Protein AF-A0AAT9HG87-F1 (afdb_monomer_lite)

Structure (mmCIF, N/CA/C/O backbone):
data_AF-A0AAT9HG87-F1
#
_entry.id   AF-A0AAT9HG87-F1
#
loop_
_atom_site.group_PDB
_atom_site.id
_atom_site.type_symbol
_atom_site.label_atom_id
_atom_site.label_alt_id
_atom_site.label_comp_id
_atom_site.label_asym_id
_atom_site.label_entity_id
_atom_site.label_seq_id
_atom_site.pdbx_PDB_ins_code
_atom_site.Cartn_x
_atom_site.Cartn_y
_atom_site.Cartn_z
_atom_site.occupancy
_atom_site.B_iso_or_equiv
_atom_site.auth_seq_id
_atom_site.auth_comp_id
_atom_site.auth_asym_id
_atom_site.auth_atom_id
_atom_site.pdbx_PDB_model_num
ATOM 1 N N . MET A 1 1 ? 9.389 8.508 -11.674 1.00 29.69 1 MET A N 1
ATOM 2 C CA . MET A 1 1 ? 9.339 8.548 -10.197 1.00 29.69 1 MET A CA 1
ATOM 3 C C . MET A 1 1 ? 10.461 7.680 -9.654 1.00 29.69 1 MET A C 1
ATOM 5 O O . MET A 1 1 ? 10.283 6.497 -9.416 1.00 29.69 1 MET A O 1
ATOM 9 N N . GLY A 1 2 ? 11.647 8.266 -9.562 1.00 32.47 2 GLY A N 1
ATOM 10 C CA . GLY A 1 2 ? 12.817 7.686 -8.917 1.00 32.47 2 GLY A CA 1
ATOM 11 C C . GLY A 1 2 ? 13.412 8.802 -8.081 1.00 32.47 2 GLY A C 1
ATOM 12 O O . GLY A 1 2 ? 14.345 9.464 -8.509 1.00 32.47 2 GLY A O 1
ATOM 13 N N . ALA A 1 3 ? 12.763 9.111 -6.963 1.00 29.03 3 ALA A N 1
ATOM 14 C CA . ALA A 1 3 ? 13.261 10.090 -6.016 1.00 29.03 3 ALA A CA 1
ATOM 15 C C . ALA A 1 3 ? 13.804 9.321 -4.809 1.00 29.03 3 ALA A C 1
ATOM 17 O O . ALA A 1 3 ? 13.040 8.822 -3.992 1.00 29.03 3 ALA A O 1
ATOM 18 N N . GLY A 1 4 ? 15.131 9.205 -4.748 1.00 29.55 4 GLY A N 1
ATOM 19 C CA . GLY A 1 4 ? 15.855 9.171 -3.480 1.00 29.55 4 GLY A CA 1
ATOM 20 C C . GLY A 1 4 ? 15.840 7.877 -2.666 1.00 29.55 4 GLY A C 1
ATOM 21 O O . GLY A 1 4 ? 15.603 7.936 -1.469 1.00 29.55 4 GLY A O 1
ATOM 22 N N . TYR A 1 5 ? 16.215 6.742 -3.255 1.00 34.88 5 TYR A N 1
ATOM 23 C CA . TYR A 1 5 ? 17.053 5.782 -2.520 1.00 34.88 5 TYR A CA 1
ATOM 24 C C . TYR A 1 5 ? 18.468 5.910 -3.079 1.00 34.88 5 TYR A C 1
ATOM 26 O O . TYR A 1 5 ? 18.923 5.097 -3.878 1.00 34.88 5 TYR A O 1
ATOM 34 N N . ALA A 1 6 ? 19.105 7.037 -2.753 1.00 32.38 6 ALA A N 1
ATOM 35 C CA . ALA A 1 6 ? 20.500 7.264 -3.083 1.00 32.38 6 ALA A CA 1
ATOM 36 C C . ALA A 1 6 ? 21.352 6.199 -2.387 1.00 32.38 6 ALA A C 1
ATOM 38 O O . ALA A 1 6 ? 21.144 5.877 -1.216 1.00 32.38 6 ALA A O 1
ATOM 39 N N . ALA A 1 7 ? 22.271 5.651 -3.171 1.00 34.62 7 ALA A N 1
ATOM 40 C CA . ALA A 1 7 ? 23.290 4.709 -2.776 1.00 34.62 7 ALA A CA 1
ATOM 41 C C . ALA A 1 7 ? 24.115 5.265 -1.610 1.00 34.62 7 ALA A C 1
ATOM 43 O O . ALA A 1 7 ? 24.860 6.223 -1.785 1.00 34.62 7 ALA A O 1
ATOM 44 N N . ASP A 1 8 ? 23.981 4.647 -0.440 1.00 33.50 8 ASP A N 1
ATOM 45 C CA . ASP A 1 8 ? 24.973 4.745 0.627 1.00 33.50 8 ASP A CA 1
ATOM 46 C C . ASP A 1 8 ? 24.899 3.481 1.498 1.00 33.50 8 ASP A C 1
ATOM 48 O O . ASP A 1 8 ? 24.282 3.436 2.562 1.00 33.50 8 ASP A O 1
ATOM 52 N N . GLN A 1 9 ? 25.457 2.387 0.980 1.00 34.34 9 GLN A N 1
ATOM 53 C CA . GLN A 1 9 ? 25.799 1.206 1.778 1.00 34.34 9 GLN A CA 1
ATOM 54 C C . GLN A 1 9 ? 27.219 0.732 1.410 1.00 34.34 9 GLN A C 1
ATOM 56 O O . GLN A 1 9 ? 27.382 -0.377 0.901 1.00 34.34 9 GLN A O 1
ATOM 61 N N . PRO A 1 10 ? 28.279 1.532 1.639 1.00 33.12 10 PRO A N 1
ATOM 62 C CA . PRO A 1 10 ? 29.580 0.939 1.891 1.00 33.12 10 PRO A CA 1
ATOM 63 C C . PRO A 1 10 ? 29.521 0.273 3.273 1.00 33.12 10 PRO A C 1
ATOM 65 O O . PRO A 1 10 ? 28.969 0.834 4.220 1.00 33.12 10 PRO A O 1
ATOM 68 N N . GLY A 1 11 ? 30.043 -0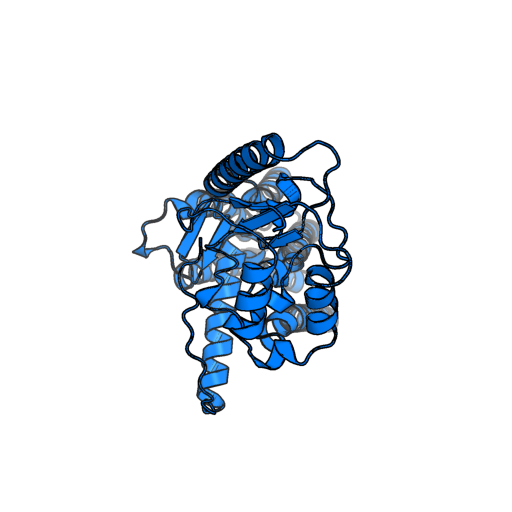.949 3.373 1.00 36.94 11 GLY A N 1
ATOM 69 C CA . GLY A 1 11 ? 30.001 -1.768 4.580 1.00 36.94 11 GLY A CA 1
ATOM 70 C C . GLY A 1 11 ? 30.446 -1.013 5.832 1.00 36.94 11 GLY A C 1
ATOM 71 O O . GLY A 1 11 ? 31.632 -0.825 6.075 1.00 36.94 11 GLY A O 1
ATOM 72 N N . PHE A 1 12 ? 29.479 -0.630 6.660 1.00 34.84 12 PHE A N 1
ATOM 73 C CA . PHE A 1 12 ? 29.712 -0.204 8.027 1.00 34.84 12 PHE A CA 1
ATOM 74 C C . PHE A 1 12 ? 29.023 -1.207 8.932 1.00 34.84 12 PHE A C 1
ATOM 76 O O . PHE A 1 12 ? 27.800 -1.343 8.920 1.00 34.84 12 PHE A O 1
ATOM 83 N N . ALA A 1 13 ? 29.819 -1.900 9.744 1.00 39.44 13 ALA A N 1
ATOM 84 C CA . ALA A 1 13 ? 29.323 -2.548 10.942 1.00 39.44 13 ALA A CA 1
ATOM 85 C C . ALA A 1 13 ? 28.690 -1.460 11.824 1.00 39.44 13 ALA A C 1
ATOM 87 O O . ALA A 1 13 ? 29.362 -0.774 12.595 1.00 39.44 13 ALA A O 1
ATOM 88 N N . VAL A 1 14 ? 27.388 -1.241 11.650 1.00 43.69 14 VAL A N 1
ATOM 89 C CA . VAL A 1 14 ? 26.608 -0.365 12.513 1.00 43.69 14 VAL A CA 1
ATOM 90 C C . VAL A 1 14 ? 26.663 -0.995 13.907 1.00 43.69 14 VAL A C 1
ATOM 92 O O . VAL A 1 14 ? 26.315 -2.170 14.043 1.00 43.69 14 VAL A O 1
ATOM 95 N N . PRO A 1 15 ? 27.086 -0.265 14.957 1.00 45.25 15 PRO A N 1
ATOM 96 C CA . PRO A 1 15 ? 27.050 -0.787 16.317 1.00 45.25 15 PRO A CA 1
ATOM 97 C C . PRO A 1 15 ? 25.654 -1.347 16.597 1.00 45.25 15 PRO A C 1
ATOM 99 O O . PRO A 1 15 ? 24.668 -0.654 16.334 1.00 45.25 15 PRO A O 1
ATOM 102 N N . ALA A 1 16 ? 25.546 -2.572 17.117 1.00 60.69 16 ALA A N 1
ATOM 103 C CA . ALA A 1 16 ? 24.270 -3.295 17.214 1.00 60.69 16 ALA A CA 1
ATOM 104 C C . ALA A 1 16 ? 23.133 -2.462 17.857 1.00 60.69 16 ALA A C 1
ATOM 106 O O . ALA A 1 16 ? 21.981 -2.523 17.430 1.00 60.69 16 ALA A O 1
ATOM 107 N N . GLY A 1 17 ? 23.459 -1.591 18.823 1.00 60.50 17 GLY A N 1
ATOM 108 C CA . GLY A 1 17 ? 22.500 -0.683 19.470 1.00 60.50 17 GLY A CA 1
ATOM 109 C C . GLY A 1 17 ? 22.058 0.545 18.649 1.00 60.50 17 GLY A C 1
ATOM 110 O O . GLY A 1 17 ? 21.044 1.168 18.975 1.00 60.50 17 GLY A O 1
ATOM 111 N N . ARG A 1 18 ? 22.791 0.935 17.599 1.00 62.84 18 ARG A N 1
ATOM 112 C CA . ARG A 1 18 ? 22.363 1.954 16.621 1.00 62.84 18 ARG A CA 1
ATOM 113 C C . ARG A 1 18 ? 21.454 1.315 15.562 1.00 62.84 18 ARG A C 1
ATOM 115 O O . ARG A 1 18 ? 20.416 1.894 15.260 1.00 62.84 18 ARG A O 1
ATOM 122 N N . ALA A 1 19 ? 21.761 0.087 15.138 1.00 78.62 19 ALA A N 1
ATOM 123 C CA . ALA A 1 19 ? 20.927 -0.686 14.216 1.00 78.62 19 ALA A CA 1
ATOM 124 C C . ALA A 1 19 ? 19.540 -1.004 14.808 1.00 78.62 19 ALA A C 1
ATOM 126 O O . ALA A 1 19 ? 18.523 -0.778 14.159 1.00 78.62 19 ALA A O 1
ATOM 127 N N . ALA A 1 20 ? 19.468 -1.440 16.073 1.00 84.38 20 ALA A N 1
ATOM 128 C CA . ALA A 1 20 ? 18.190 -1.764 16.716 1.00 84.38 20 ALA A CA 1
ATOM 129 C C . ALA A 1 20 ? 17.252 -0.549 16.846 1.00 84.38 20 ALA A C 1
ATOM 131 O O . ALA A 1 20 ? 16.061 -0.643 16.552 1.00 84.38 20 ALA A O 1
ATOM 132 N N . ARG A 1 21 ? 17.784 0.614 17.252 1.00 87.75 21 ARG A N 1
ATOM 133 C CA . ARG A 1 21 ? 16.994 1.855 17.355 1.00 87.75 21 ARG A CA 1
ATOM 134 C C . ARG A 1 21 ? 16.474 2.315 15.999 1.00 87.75 21 ARG A C 1
ATOM 136 O O . ARG A 1 21 ? 15.329 2.747 15.909 1.00 87.75 21 ARG A O 1
ATOM 143 N N . GLU A 1 22 ? 17.292 2.193 14.961 1.00 89.31 22 GLU A N 1
ATOM 144 C CA . GLU A 1 22 ? 16.885 2.520 13.600 1.00 89.31 22 GLU A CA 1
ATOM 145 C C . GLU A 1 22 ? 15.782 1.584 13.091 1.00 89.31 22 GLU A C 1
ATOM 147 O O . GLU A 1 22 ? 14.785 2.059 12.555 1.00 89.31 22 GLU A O 1
ATOM 152 N N . ILE A 1 23 ? 15.902 0.274 13.331 1.00 89.19 23 ILE A N 1
ATOM 153 C CA . ILE A 1 23 ? 14.868 -0.712 12.982 1.00 89.19 23 ILE A CA 1
ATOM 154 C C . ILE A 1 23 ? 13.541 -0.380 13.670 1.00 89.19 23 ILE A C 1
ATOM 156 O O . ILE A 1 23 ? 12.490 -0.403 13.026 1.00 89.19 23 ILE A O 1
ATOM 160 N N . VAL A 1 24 ? 13.573 -0.047 14.965 1.00 90.50 24 VAL A N 1
ATOM 161 C CA . VAL A 1 24 ? 12.369 0.332 15.719 1.00 90.50 24 VAL A CA 1
ATOM 162 C C . VAL A 1 24 ? 11.761 1.619 15.164 1.00 90.50 24 VAL A C 1
ATOM 164 O O . VAL A 1 24 ? 10.557 1.651 14.918 1.00 90.50 24 VAL A O 1
ATOM 167 N N . ALA A 1 25 ? 12.572 2.652 14.918 1.00 91.88 25 ALA A N 1
ATOM 168 C CA . ALA A 1 25 ? 12.098 3.921 14.367 1.00 91.88 25 ALA A CA 1
ATOM 169 C C . ALA A 1 25 ? 11.458 3.734 12.981 1.00 91.88 25 ALA A C 1
ATOM 171 O O . ALA A 1 25 ? 10.314 4.135 12.779 1.00 91.88 25 ALA A O 1
ATOM 172 N N . ARG A 1 26 ? 12.136 3.027 12.066 1.00 91.75 26 ARG A N 1
ATOM 173 C CA . ARG A 1 26 ? 11.610 2.715 10.727 1.00 91.75 26 ARG A CA 1
ATOM 174 C C . ARG A 1 26 ? 10.329 1.889 10.786 1.00 91.75 26 ARG A C 1
ATOM 176 O O . ARG A 1 26 ? 9.401 2.142 10.027 1.00 91.75 26 ARG A O 1
ATOM 183 N N . SER A 1 27 ? 10.246 0.933 11.710 1.00 92.38 27 SER A N 1
ATOM 184 C CA . SER A 1 27 ? 9.037 0.123 11.898 1.00 92.38 27 SER A CA 1
ATOM 185 C C . SER A 1 27 ? 7.874 0.942 12.457 1.00 92.38 27 SER A C 1
ATOM 187 O O . SER A 1 27 ? 6.734 0.736 12.045 1.00 92.38 27 SER A O 1
ATOM 189 N N . ALA A 1 28 ? 8.146 1.891 13.355 1.00 94.06 28 ALA A N 1
ATOM 190 C CA . ALA A 1 28 ? 7.136 2.803 13.879 1.00 94.06 28 ALA A CA 1
ATOM 191 C C . ALA A 1 28 ? 6.628 3.775 12.804 1.00 94.06 28 ALA A C 1
ATOM 193 O O . ALA A 1 28 ? 5.421 3.999 12.716 1.00 94.06 28 ALA A O 1
ATOM 194 N N . ASP A 1 29 ? 7.519 4.313 11.969 1.00 94.88 29 ASP A N 1
ATOM 195 C CA . ASP A 1 29 ? 7.150 5.154 10.827 1.00 94.88 29 ASP A CA 1
ATOM 196 C C . ASP A 1 29 ? 6.329 4.367 9.802 1.00 94.88 29 ASP A C 1
ATOM 198 O O . ASP A 1 29 ? 5.246 4.794 9.410 1.00 94.88 29 ASP A O 1
ATOM 202 N N . PHE A 1 30 ? 6.779 3.162 9.454 1.00 93.94 30 PHE A N 1
ATOM 203 C CA . PHE A 1 30 ? 6.054 2.265 8.562 1.00 93.94 30 PHE A CA 1
ATOM 204 C C . PHE A 1 30 ? 4.644 1.959 9.063 1.00 93.94 30 PHE A C 1
ATOM 206 O O . PHE A 1 30 ? 3.685 2.052 8.300 1.00 93.94 30 PHE A O 1
ATOM 213 N N . LEU A 1 31 ? 4.497 1.592 10.339 1.00 94.38 31 LEU A N 1
ATOM 214 C CA . LEU A 1 31 ? 3.186 1.317 10.920 1.00 94.38 31 LEU A CA 1
ATOM 215 C C . LEU A 1 31 ? 2.298 2.560 10.941 1.00 94.38 31 LEU A C 1
ATOM 217 O O . LEU A 1 31 ? 1.106 2.434 10.671 1.00 94.38 31 LEU A O 1
ATOM 221 N N . ALA A 1 32 ? 2.856 3.740 11.220 1.00 95.94 32 ALA A N 1
ATOM 222 C CA . ALA A 1 32 ? 2.116 4.995 11.147 1.00 95.94 32 ALA A CA 1
ATOM 223 C C . ALA A 1 32 ? 1.621 5.266 9.719 1.00 95.94 32 ALA A C 1
ATOM 225 O O . ALA A 1 32 ? 0.442 5.556 9.528 1.00 95.94 32 ALA A O 1
ATOM 226 N N . ASP A 1 33 ? 2.475 5.085 8.711 1.00 95.62 33 ASP A N 1
ATOM 227 C CA . ASP A 1 33 ? 2.088 5.228 7.307 1.00 95.62 33 ASP A CA 1
ATOM 228 C C . ASP A 1 33 ? 0.971 4.247 6.940 1.00 95.62 33 ASP A C 1
ATOM 230 O O . ASP A 1 33 ? -0.040 4.631 6.354 1.00 95.62 33 ASP A O 1
ATOM 234 N N . ARG A 1 34 ? 1.102 2.971 7.327 1.00 94.62 34 ARG A N 1
ATOM 235 C CA . ARG A 1 34 ? 0.049 1.967 7.100 1.00 94.62 34 ARG A CA 1
ATOM 236 C C . ARG A 1 34 ? -1.245 2.316 7.831 1.00 94.62 34 ARG A C 1
ATOM 238 O O . ARG A 1 34 ? -2.318 2.096 7.279 1.00 94.62 34 ARG A O 1
ATOM 245 N N . ALA A 1 35 ? -1.157 2.882 9.028 1.00 95.69 35 ALA A N 1
ATOM 246 C CA . ALA A 1 35 ? -2.307 3.298 9.815 1.00 95.69 35 ALA A CA 1
ATOM 247 C C . ALA A 1 35 ? -3.038 4.512 9.223 1.00 95.69 35 ALA A C 1
ATOM 249 O O . ALA A 1 35 ? -4.240 4.635 9.421 1.00 95.69 35 ALA A O 1
ATOM 250 N N . VAL A 1 36 ? -2.369 5.381 8.463 1.00 95.25 36 VAL A N 1
ATOM 251 C CA . VAL A 1 36 ? -3.063 6.428 7.695 1.00 95.25 36 VAL A CA 1
ATOM 252 C C . VAL A 1 36 ? -3.766 5.833 6.474 1.00 95.25 36 VAL A C 1
ATOM 254 O O . VAL A 1 36 ? -4.930 6.148 6.238 1.00 95.25 36 VAL A O 1
ATOM 257 N N . LEU A 1 37 ? -3.095 4.938 5.736 1.00 94.19 37 LEU A N 1
ATOM 258 C CA . LEU A 1 37 ? -3.692 4.243 4.583 1.00 94.19 37 LEU A CA 1
ATOM 259 C C . LEU A 1 37 ? -4.887 3.365 4.986 1.00 94.19 37 LEU A C 1
ATOM 261 O O . LEU A 1 37 ? -5.832 3.190 4.219 1.00 94.19 37 LEU A O 1
ATOM 265 N N . SER A 1 38 ? -4.846 2.805 6.195 1.00 95.69 38 SER A N 1
ATOM 266 C CA . SER A 1 38 ? -5.916 1.997 6.761 1.00 95.69 38 SER A CA 1
ATOM 267 C C . SER A 1 38 ? -6.103 2.303 8.255 1.00 95.69 38 SER A C 1
ATOM 269 O O . SER A 1 38 ? -5.492 1.646 9.107 1.00 95.69 38 SER A O 1
ATOM 271 N N . PRO A 1 39 ? -6.970 3.272 8.614 1.00 96.88 39 PRO A N 1
ATOM 272 C CA . PRO A 1 39 ? -7.159 3.724 10.000 1.00 96.88 39 PRO A CA 1
ATOM 273 C C . PRO A 1 39 ? -7.679 2.648 10.949 1.00 96.88 39 PRO A C 1
ATOM 275 O O . PRO A 1 39 ? -7.564 2.788 12.167 1.00 96.88 39 PRO A O 1
ATOM 278 N N . VAL A 1 40 ? -8.185 1.533 10.421 1.00 96.69 40 VAL A N 1
ATOM 279 C CA . VAL A 1 40 ? -8.558 0.377 11.236 1.00 96.69 40 VAL A CA 1
ATOM 280 C C . VAL A 1 40 ? -7.357 -0.241 11.970 1.00 96.69 40 VAL A C 1
ATOM 282 O O . VAL A 1 40 ? -7.509 -0.751 13.079 1.00 96.69 40 VAL A O 1
ATOM 285 N N . LEU A 1 41 ? -6.145 -0.123 11.410 1.00 95.69 41 LEU A N 1
ATOM 286 C CA . LEU A 1 41 ? -4.903 -0.499 12.091 1.00 95.69 41 LEU A CA 1
ATOM 287 C C . LEU A 1 41 ? -4.632 0.385 13.307 1.00 95.69 41 LEU A C 1
ATOM 289 O O . LEU A 1 41 ? -4.177 -0.105 14.338 1.00 95.69 41 LEU A O 1
ATOM 293 N N . LEU A 1 42 ? -4.933 1.681 13.201 1.00 96.69 42 LEU A N 1
ATOM 294 C CA . LEU A 1 42 ? -4.667 2.648 14.263 1.00 96.69 42 LEU A CA 1
ATOM 295 C C . LEU A 1 42 ? -5.508 2.376 15.513 1.00 96.69 42 LEU A C 1
ATOM 297 O O . LEU A 1 42 ? -5.046 2.559 16.637 1.00 96.69 42 LEU A O 1
ATOM 301 N N . VAL A 1 43 ? -6.744 1.914 15.311 1.00 97.75 43 VAL A N 1
ATOM 302 C CA . VAL A 1 43 ? -7.690 1.589 16.388 1.00 97.75 43 VAL A CA 1
ATOM 303 C C . VAL A 1 43 ? -7.561 0.148 16.892 1.00 97.75 43 VAL A C 1
ATOM 305 O O . VAL A 1 43 ? -8.252 -0.227 17.841 1.00 97.75 43 VAL A O 1
ATOM 308 N N . LEU A 1 44 ? -6.672 -0.666 16.312 1.00 96.69 44 LEU A N 1
ATOM 309 C CA . LEU A 1 44 ? -6.486 -2.067 16.701 1.00 96.69 44 LEU A CA 1
ATOM 310 C C . LEU A 1 44 ? -6.172 -2.246 18.201 1.00 96.69 44 LEU A C 1
ATOM 312 O O . LEU A 1 44 ? -6.835 -3.073 18.833 1.00 96.69 44 LEU A O 1
ATOM 316 N N . PRO A 1 45 ? -5.250 -1.480 18.826 1.00 96.81 45 PRO A N 1
ATOM 317 C CA . PRO A 1 45 ? -4.987 -1.620 20.261 1.00 96.81 45 PRO A CA 1
ATOM 318 C C . PRO A 1 45 ? -6.231 -1.350 21.119 1.00 96.81 45 PRO A C 1
ATOM 320 O O . PRO A 1 45 ? -6.471 -2.033 22.114 1.00 96.81 45 PRO A O 1
ATOM 323 N N . ALA A 1 46 ? -7.055 -0.385 20.703 1.00 98.12 46 ALA A N 1
ATOM 324 C CA . ALA A 1 46 ? -8.299 -0.029 21.373 1.00 98.12 46 ALA A CA 1
ATOM 325 C C . ALA A 1 46 ? -9.360 -1.139 21.232 1.00 98.12 46 ALA A C 1
ATOM 327 O O . ALA A 1 46 ? -10.003 -1.511 22.213 1.00 98.12 46 ALA A O 1
ATOM 328 N N . ALA A 1 47 ? -9.496 -1.734 20.042 1.00 97.81 47 ALA A N 1
ATOM 329 C CA . ALA A 1 47 ? -10.380 -2.878 19.810 1.00 97.81 47 ALA A CA 1
ATOM 330 C C . ALA A 1 47 ? -9.969 -4.113 20.636 1.00 97.81 47 ALA A C 1
ATOM 332 O O . ALA A 1 47 ? -10.814 -4.748 21.272 1.00 97.81 47 ALA A O 1
ATOM 333 N N . LEU A 1 48 ? -8.667 -4.420 20.688 1.00 97.31 48 LEU A N 1
ATOM 334 C CA . LEU A 1 48 ? -8.125 -5.502 21.515 1.00 97.31 48 LEU A CA 1
ATOM 335 C C . LEU A 1 48 ? -8.413 -5.276 23.002 1.00 97.31 48 LEU A C 1
ATOM 337 O O . LEU A 1 48 ? -8.850 -6.201 23.685 1.00 97.31 48 LEU A O 1
ATOM 341 N N . LEU A 1 49 ? -8.238 -4.048 23.500 1.00 97.25 49 LEU A N 1
ATOM 342 C CA . LEU A 1 49 ? -8.579 -3.696 24.879 1.00 97.25 49 LEU A CA 1
ATOM 343 C C . LEU A 1 49 ? -10.048 -4.017 25.198 1.00 97.25 49 LEU A C 1
ATOM 345 O O . LEU A 1 49 ? -10.324 -4.643 26.223 1.00 97.25 49 LEU A O 1
ATOM 349 N N . LEU A 1 50 ? -10.986 -3.636 24.324 1.00 96.88 50 LEU A N 1
ATOM 350 C CA . LEU A 1 50 ? -12.408 -3.929 24.527 1.00 96.88 50 LEU A CA 1
ATOM 351 C C . LEU A 1 50 ? -12.703 -5.433 24.503 1.00 96.88 50 LEU A C 1
ATOM 353 O O . LEU A 1 50 ? -13.476 -5.916 25.334 1.00 96.88 50 LEU A O 1
ATOM 357 N N . LEU A 1 51 ? -12.068 -6.191 23.601 1.00 96.12 51 LEU A N 1
ATOM 358 C CA . LEU A 1 51 ? -12.201 -7.651 23.558 1.00 96.12 51 LEU A CA 1
ATOM 359 C C . LEU A 1 51 ? -11.729 -8.310 24.848 1.00 96.12 51 LEU A C 1
ATOM 361 O O . LEU A 1 51 ? -12.420 -9.184 25.376 1.00 96.12 51 LEU A O 1
ATOM 365 N N . LEU A 1 52 ? -10.578 -7.876 25.365 1.00 96.00 52 LEU A N 1
ATOM 366 C CA . LEU A 1 52 ? -10.014 -8.367 26.620 1.00 96.00 52 LEU A CA 1
ATOM 367 C C . LEU A 1 52 ? -10.886 -7.977 27.821 1.00 96.00 52 LEU A C 1
ATOM 369 O O . LEU A 1 52 ? -11.062 -8.788 28.732 1.00 96.00 52 LEU A O 1
ATOM 373 N N . ALA A 1 53 ? -11.482 -6.781 27.804 1.00 94.94 53 ALA A N 1
ATOM 374 C CA . ALA A 1 53 ? -12.419 -6.317 28.828 1.00 94.94 53 ALA A CA 1
ATOM 375 C C . ALA A 1 53 ? -13.749 -7.096 28.835 1.00 94.94 53 ALA A C 1
ATOM 377 O O . ALA A 1 53 ? -14.436 -7.121 29.854 1.00 94.94 53 ALA A O 1
ATOM 378 N N . CYS A 1 54 ? -14.101 -7.755 27.726 1.00 94.62 54 CYS A N 1
ATOM 379 C CA . CYS A 1 54 ? -15.259 -8.649 27.632 1.00 94.62 54 CYS A CA 1
ATOM 380 C C . CYS A 1 54 ? -14.962 -10.096 28.067 1.00 94.62 54 CYS A C 1
ATOM 382 O O . CYS A 1 54 ? -15.864 -10.934 28.015 1.00 94.62 54 CYS A O 1
ATOM 384 N N . GLN A 1 55 ? -13.720 -10.422 28.444 1.00 93.75 55 GLN A N 1
ATOM 385 C CA . GLN A 1 55 ? -13.365 -11.744 28.966 1.00 93.75 55 GLN A CA 1
ATOM 386 C C . GLN A 1 55 ? -13.467 -11.749 30.490 1.00 93.75 55 GLN A C 1
ATOM 388 O O . GLN A 1 55 ? -12.739 -11.014 31.157 1.00 93.75 55 GLN A O 1
ATOM 393 N N . GLU A 1 56 ? -14.324 -12.604 31.042 1.00 88.62 56 GLU A N 1
ATOM 394 C CA . GLU A 1 56 ? -14.449 -12.799 32.495 1.00 88.62 56 GLU A CA 1
ATOM 395 C C . GLU A 1 56 ? -13.297 -13.649 33.048 1.00 88.62 56 GLU A C 1
ATOM 397 O O . GLU A 1 56 ? -12.706 -13.316 34.073 1.00 88.62 56 GLU A O 1
ATOM 402 N N . ASP A 1 57 ? -12.911 -14.701 32.320 1.00 94.44 57 ASP A N 1
ATOM 403 C CA . ASP A 1 57 ? -11.820 -15.596 32.703 1.00 94.44 57 ASP A CA 1
ATOM 404 C C . ASP A 1 57 ? -10.439 -14.979 32.417 1.00 94.44 57 ASP A C 1
ATOM 406 O O . ASP A 1 57 ? -10.091 -14.639 31.278 1.00 94.44 57 ASP A O 1
ATOM 410 N N . ARG A 1 58 ? -9.613 -14.898 33.468 1.00 93.00 58 ARG A N 1
ATOM 411 C CA . ARG A 1 58 ? -8.225 -14.426 33.406 1.00 93.00 58 ARG A CA 1
ATOM 412 C C . ARG A 1 58 ? -7.373 -15.275 32.464 1.00 93.00 58 ARG A C 1
ATOM 414 O O . ARG A 1 58 ? -6.555 -14.712 31.743 1.00 93.00 58 ARG A O 1
ATOM 421 N N . ARG A 1 59 ? -7.567 -16.598 32.429 1.00 93.56 59 ARG A N 1
ATOM 422 C CA . ARG A 1 59 ? -6.765 -17.504 31.595 1.00 93.56 59 ARG A CA 1
ATOM 423 C C . ARG A 1 59 ? -7.045 -17.271 30.113 1.00 93.56 59 ARG A C 1
ATOM 425 O O . ARG A 1 59 ? -6.108 -17.086 29.338 1.00 93.56 59 ARG A O 1
ATOM 432 N N . ARG A 1 60 ? -8.325 -17.176 29.731 1.00 92.19 60 ARG A N 1
ATOM 433 C CA . ARG A 1 60 ? -8.735 -16.766 28.376 1.00 92.19 60 ARG A CA 1
ATOM 434 C C . ARG A 1 60 ? -8.221 -15.378 28.015 1.00 92.19 60 ARG A C 1
ATOM 436 O O . ARG A 1 60 ? -7.701 -15.203 26.918 1.00 92.19 60 ARG A O 1
ATOM 443 N N . ARG A 1 61 ? -8.314 -14.403 28.925 1.00 93.44 61 ARG A N 1
ATOM 444 C CA . ARG A 1 61 ? -7.790 -13.047 28.694 1.00 93.44 61 ARG A CA 1
ATOM 445 C C . ARG A 1 61 ? -6.290 -13.067 28.387 1.00 93.44 61 ARG A C 1
ATOM 447 O O . ARG A 1 61 ? -5.865 -12.448 27.417 1.00 93.44 61 ARG A O 1
ATOM 454 N N . THR A 1 62 ? -5.501 -13.804 29.168 1.00 92.38 62 THR A N 1
ATOM 455 C CA . THR A 1 62 ? -4.061 -13.962 28.924 1.00 92.38 62 THR A CA 1
ATOM 456 C C . THR A 1 62 ? -3.783 -14.667 27.598 1.00 92.38 62 THR A C 1
ATOM 458 O O . THR A 1 62 ? -2.914 -14.214 26.861 1.00 92.38 62 THR A O 1
ATOM 461 N N . ALA A 1 63 ? -4.535 -15.717 27.254 1.00 91.62 63 ALA A N 1
ATOM 462 C CA . ALA A 1 63 ? -4.374 -16.420 25.981 1.00 91.62 63 ALA A CA 1
ATOM 463 C C . ALA A 1 63 ? -4.650 -15.508 24.772 1.00 91.62 63 ALA A C 1
ATOM 465 O O . ALA A 1 63 ? -3.849 -15.466 23.841 1.00 91.62 63 ALA A O 1
ATOM 466 N N . TRP A 1 64 ? -5.729 -14.720 24.809 1.00 91.31 64 TRP A N 1
ATOM 467 C CA . TRP A 1 64 ? -6.041 -13.739 23.764 1.00 91.31 64 TRP A CA 1
ATOM 468 C C . TRP A 1 64 ? -4.981 -12.642 23.653 1.00 91.31 64 TRP A C 1
ATOM 470 O O . TRP A 1 64 ? -4.597 -12.275 22.545 1.00 91.31 64 TRP A O 1
ATOM 480 N N . ALA A 1 65 ? -4.482 -12.138 24.784 1.00 92.19 65 ALA A N 1
ATOM 481 C CA . ALA A 1 65 ? -3.412 -11.146 24.790 1.00 92.19 65 ALA A CA 1
ATOM 482 C C . ALA A 1 65 ? -2.114 -11.715 24.195 1.00 92.19 65 ALA A C 1
ATOM 484 O O . ALA A 1 65 ? -1.497 -11.073 23.349 1.00 92.19 65 ALA A O 1
ATOM 485 N N . ALA A 1 66 ? -1.732 -12.936 24.581 1.00 92.62 66 ALA A N 1
ATOM 486 C CA . ALA A 1 66 ? -0.558 -13.615 24.042 1.00 92.62 66 ALA A CA 1
ATOM 487 C C . ALA A 1 66 ? -0.687 -13.859 22.532 1.00 92.62 66 ALA A C 1
ATOM 489 O O . ALA A 1 66 ? 0.252 -13.581 21.791 1.00 92.62 66 ALA A O 1
ATOM 490 N N . LEU A 1 67 ? -1.859 -14.304 22.066 1.00 91.00 67 LEU A N 1
ATOM 491 C CA . LEU A 1 67 ? -2.132 -14.497 20.642 1.00 91.00 67 LEU A CA 1
ATOM 492 C C . LEU A 1 67 ? -2.037 -13.179 19.860 1.00 91.00 67 LEU A C 1
ATOM 494 O O . LEU A 1 67 ? -1.431 -13.149 18.793 1.00 91.00 67 LEU A O 1
ATOM 498 N N . ALA A 1 68 ? -2.587 -12.086 20.396 1.00 89.75 68 ALA A N 1
ATOM 499 C CA . ALA A 1 68 ? -2.510 -10.770 19.765 1.00 89.75 68 ALA A CA 1
ATOM 500 C C . ALA A 1 68 ? -1.061 -10.263 19.661 1.00 89.75 68 ALA A C 1
ATOM 502 O O . ALA A 1 68 ? -0.657 -9.765 18.611 1.00 89.75 68 ALA A O 1
ATOM 503 N N . VAL A 1 69 ? -0.264 -10.436 20.723 1.00 90.56 69 VAL A N 1
ATOM 504 C CA . VAL A 1 69 ? 1.167 -10.095 20.715 1.00 90.56 69 VAL A CA 1
ATOM 505 C C . VAL A 1 69 ? 1.920 -10.955 19.702 1.00 90.56 69 VAL A C 1
ATOM 507 O O . VAL A 1 69 ? 2.657 -10.411 18.885 1.00 90.56 69 VAL A O 1
ATOM 510 N N . ALA A 1 70 ? 1.705 -12.273 19.701 1.00 90.00 70 ALA A N 1
ATOM 511 C CA . ALA A 1 70 ? 2.349 -13.185 18.759 1.00 90.00 70 ALA A CA 1
ATOM 512 C C . ALA A 1 70 ? 2.013 -12.832 17.301 1.00 90.00 70 ALA A C 1
ATOM 514 O O . ALA A 1 70 ? 2.915 -12.750 16.472 1.00 90.00 70 ALA A O 1
ATOM 515 N N . ALA A 1 71 ? 0.745 -12.543 16.995 1.00 87.06 71 ALA A N 1
ATOM 516 C CA . ALA A 1 71 ? 0.322 -12.119 15.662 1.00 87.06 71 ALA A CA 1
ATOM 517 C C . ALA A 1 71 ? 0.979 -10.793 15.239 1.00 87.06 71 ALA A C 1
ATOM 519 O O . ALA A 1 71 ? 1.445 -10.675 14.106 1.00 87.06 71 ALA A O 1
ATOM 520 N N . GLY A 1 72 ? 1.073 -9.819 16.152 1.00 85.19 72 GLY A N 1
ATOM 521 C CA . GLY A 1 72 ? 1.777 -8.558 15.903 1.00 85.19 72 GLY A CA 1
ATOM 522 C C . GLY A 1 72 ? 3.270 -8.760 15.632 1.00 85.19 72 GLY A C 1
ATOM 523 O O . GLY A 1 72 ? 3.805 -8.188 14.684 1.00 85.19 72 GLY A O 1
ATOM 524 N N . VAL A 1 73 ? 3.930 -9.620 16.415 1.00 87.38 73 VAL A N 1
ATOM 525 C CA . VAL A 1 73 ? 5.350 -9.963 16.235 1.00 87.38 73 VAL A CA 1
ATOM 526 C C . VAL A 1 73 ? 5.583 -10.672 14.905 1.00 87.38 73 VAL A C 1
ATOM 528 O O . VAL A 1 73 ? 6.498 -10.291 14.184 1.00 87.38 73 VAL A O 1
ATOM 531 N N . VAL A 1 74 ? 4.758 -11.656 14.542 1.00 86.38 74 VAL A N 1
ATOM 532 C CA . VAL A 1 74 ? 4.884 -12.373 13.261 1.00 86.38 74 VAL A CA 1
ATOM 533 C C . VAL A 1 74 ? 4.645 -11.428 12.081 1.00 86.38 74 VAL A C 1
ATOM 535 O O . VAL A 1 74 ? 5.433 -11.419 11.137 1.00 86.38 74 VAL A O 1
ATOM 538 N N . GLY A 1 75 ? 3.608 -10.586 12.156 1.00 82.00 75 GLY A N 1
ATOM 539 C CA . GLY A 1 75 ? 3.293 -9.614 11.108 1.00 82.00 75 GLY A CA 1
ATOM 540 C C . GLY A 1 75 ? 4.402 -8.581 10.887 1.00 82.00 75 GLY A C 1
ATOM 541 O O . GLY A 1 75 ? 4.704 -8.236 9.748 1.00 82.00 75 GLY A O 1
ATOM 542 N N . LEU A 1 76 ? 5.050 -8.117 11.960 1.00 82.25 76 LEU A N 1
ATOM 543 C CA . LEU A 1 76 ? 6.187 -7.192 11.876 1.00 82.25 76 LEU A CA 1
ATOM 544 C C . LEU A 1 76 ? 7.507 -7.883 11.538 1.00 82.25 76 LEU A C 1
ATOM 546 O O . LEU A 1 76 ? 8.360 -7.290 10.879 1.00 82.25 76 LEU A O 1
ATOM 550 N N . GLY A 1 77 ? 7.674 -9.132 11.970 1.00 83.56 77 GLY A N 1
ATOM 551 C CA . GLY A 1 77 ? 8.893 -9.907 11.792 1.00 83.56 77 GLY A CA 1
ATOM 552 C C . GLY A 1 77 ? 9.277 -10.041 10.324 1.00 83.56 77 GLY A C 1
ATOM 553 O O . GLY A 1 77 ? 10.442 -9.856 9.995 1.00 83.56 77 GLY A O 1
ATOM 554 N N . ALA A 1 78 ? 8.305 -10.251 9.431 1.00 76.81 78 ALA A N 1
ATOM 555 C CA . ALA A 1 78 ? 8.558 -10.320 7.991 1.00 76.81 78 ALA A CA 1
ATOM 556 C C . ALA A 1 78 ? 9.223 -9.041 7.448 1.00 76.81 78 ALA A C 1
ATOM 558 O O . ALA A 1 78 ? 10.188 -9.112 6.691 1.00 76.81 78 ALA A O 1
ATOM 559 N N . VAL A 1 79 ? 8.751 -7.872 7.888 1.00 80.94 79 VAL A N 1
ATOM 560 C CA . VAL A 1 79 ? 9.258 -6.563 7.455 1.00 80.94 79 VAL A CA 1
ATOM 561 C C . VAL A 1 79 ? 10.659 -6.301 8.011 1.00 80.94 79 VAL A C 1
ATOM 563 O O . VAL A 1 79 ? 11.545 -5.840 7.292 1.00 80.94 79 VAL A O 1
ATOM 566 N N . VAL A 1 80 ? 10.863 -6.628 9.291 1.00 85.06 80 VAL A N 1
ATOM 567 C CA . VAL A 1 80 ? 12.140 -6.434 9.991 1.00 85.06 80 VAL A CA 1
ATOM 568 C C . VAL A 1 80 ? 13.220 -7.364 9.441 1.00 85.06 80 VAL A C 1
ATOM 570 O O . VAL A 1 80 ? 14.321 -6.904 9.154 1.00 85.06 80 VAL A O 1
ATOM 573 N N . VAL A 1 81 ? 12.909 -8.651 9.254 1.00 83.88 81 VAL A N 1
ATOM 574 C CA . VAL A 1 81 ? 13.862 -9.658 8.755 1.00 83.88 81 VAL A CA 1
ATOM 575 C C . VAL A 1 81 ? 14.274 -9.364 7.317 1.00 83.88 81 VAL A C 1
ATOM 577 O O . VAL A 1 81 ? 15.446 -9.494 6.981 1.00 83.88 81 VAL A O 1
ATOM 580 N N . GLN A 1 82 ? 13.338 -8.927 6.472 1.00 78.00 82 GLN A N 1
ATOM 581 C CA . GLN A 1 82 ? 13.659 -8.562 5.092 1.00 78.00 82 GLN A CA 1
ATOM 582 C C . GLN A 1 82 ? 14.349 -7.197 4.968 1.00 78.00 82 GLN A C 1
ATOM 584 O O . GLN A 1 82 ? 14.779 -6.849 3.869 1.00 78.00 82 GLN A O 1
ATOM 589 N N . GLY A 1 83 ? 14.420 -6.404 6.045 1.00 81.25 83 GLY A N 1
ATOM 590 C CA . GLY A 1 83 ? 15.013 -5.062 6.037 1.00 81.25 83 GLY A CA 1
ATOM 591 C C . GLY A 1 83 ? 14.323 -4.083 5.079 1.00 81.25 83 GLY A C 1
ATOM 592 O O . GLY A 1 83 ? 14.922 -3.087 4.678 1.00 81.25 83 GLY A O 1
ATOM 593 N N . ASN A 1 84 ? 13.080 -4.372 4.687 1.00 82.06 84 ASN A N 1
ATOM 594 C CA . ASN A 1 84 ? 12.357 -3.671 3.631 1.00 82.06 84 ASN A CA 1
ATOM 595 C C . ASN A 1 84 ? 10.933 -3.343 4.091 1.00 82.06 84 ASN A C 1
ATOM 597 O O . ASN A 1 84 ? 10.092 -4.227 4.244 1.00 82.06 84 ASN A O 1
ATOM 601 N N . TRP A 1 85 ? 10.632 -2.055 4.254 1.00 88.81 85 TRP A N 1
ATOM 602 C CA . TRP A 1 85 ? 9.352 -1.541 4.762 1.00 88.81 85 TRP A CA 1
ATOM 603 C C . TRP A 1 85 ? 8.357 -1.199 3.641 1.00 88.81 85 TRP A C 1
ATOM 605 O O . TRP A 1 85 ? 7.702 -0.155 3.647 1.00 88.81 85 TRP A O 1
ATOM 615 N N . PHE A 1 86 ? 8.225 -2.086 2.653 1.00 85.50 86 PHE A N 1
ATOM 616 C CA . PHE A 1 86 ? 7.273 -1.894 1.561 1.00 85.50 86 PHE A CA 1
ATOM 617 C C . PHE A 1 86 ? 5.829 -2.125 2.009 1.00 85.50 86 PHE A C 1
ATOM 619 O O . PHE A 1 86 ? 5.540 -3.029 2.793 1.00 85.50 86 PHE A O 1
ATOM 626 N N . ALA A 1 87 ? 4.901 -1.321 1.484 1.00 85.25 87 ALA A N 1
ATOM 627 C CA . ALA A 1 87 ? 3.497 -1.341 1.898 1.00 85.25 87 ALA A CA 1
ATOM 628 C C . ALA A 1 87 ? 2.840 -2.724 1.777 1.00 85.25 87 ALA A C 1
ATOM 630 O O . ALA A 1 87 ? 2.078 -3.118 2.661 1.00 85.25 87 ALA A O 1
ATOM 631 N N . TYR A 1 88 ? 3.190 -3.486 0.738 1.00 85.12 88 TYR A N 1
ATOM 632 C CA . TYR A 1 88 ? 2.617 -4.808 0.493 1.00 85.12 88 TYR A CA 1
ATOM 633 C C . TYR A 1 88 ? 2.999 -5.847 1.561 1.00 85.12 88 TYR A C 1
ATOM 635 O O . TYR A 1 88 ? 2.229 -6.778 1.785 1.00 85.12 88 TYR A O 1
ATOM 643 N N . HIS A 1 89 ? 4.106 -5.671 2.297 1.00 85.69 89 HIS A N 1
ATOM 644 C CA . HIS A 1 89 ? 4.465 -6.579 3.396 1.00 85.69 89 HIS A CA 1
ATOM 645 C C . HIS A 1 89 ? 3.465 -6.537 4.563 1.00 85.69 89 HIS A C 1
ATOM 647 O O . HIS A 1 89 ? 3.390 -7.481 5.342 1.00 85.69 89 HIS A O 1
ATOM 653 N N . ALA A 1 90 ? 2.671 -5.469 4.674 1.00 86.81 90 ALA A N 1
ATOM 654 C CA . ALA A 1 90 ? 1.635 -5.317 5.692 1.00 86.81 90 ALA A CA 1
ATOM 655 C C . ALA A 1 90 ? 0.208 -5.476 5.142 1.00 86.81 90 ALA A C 1
ATOM 657 O O . ALA A 1 90 ? -0.744 -5.179 5.862 1.00 86.81 90 ALA A O 1
ATOM 658 N N . ALA A 1 91 ? 0.026 -5.947 3.901 1.00 86.69 91 ALA A N 1
ATOM 659 C CA . ALA A 1 91 ? -1.285 -5.977 3.243 1.00 86.69 91 ALA A CA 1
ATOM 660 C C . ALA A 1 91 ? -2.353 -6.782 4.012 1.00 86.69 91 ALA A C 1
ATOM 662 O O . ALA A 1 91 ? -3.535 -6.446 3.965 1.00 86.69 91 ALA A O 1
ATOM 663 N N . ALA A 1 92 ? -1.947 -7.809 4.765 1.00 87.62 92 ALA A N 1
ATOM 664 C CA . ALA A 1 92 ? -2.861 -8.620 5.571 1.00 87.62 92 ALA A CA 1
ATOM 665 C C . ALA A 1 92 ? -3.290 -7.950 6.893 1.00 87.62 92 ALA A C 1
ATOM 667 O O . ALA A 1 92 ? -4.346 -8.286 7.436 1.00 87.62 92 ALA A O 1
ATOM 668 N N . LEU A 1 93 ? -2.501 -7.004 7.424 1.00 89.88 93 LEU A N 1
ATOM 669 C CA . LEU A 1 93 ? -2.771 -6.401 8.733 1.00 89.88 93 LEU A CA 1
ATOM 670 C C . LEU A 1 93 ? -4.112 -5.640 8.765 1.00 89.88 93 LEU A C 1
ATOM 672 O O . LEU A 1 93 ? -4.864 -5.857 9.717 1.00 89.88 93 LEU A O 1
ATOM 676 N N . PRO A 1 94 ? -4.466 -4.796 7.768 1.00 92.31 94 PRO A N 1
ATOM 677 C CA . PRO A 1 94 ? -5.766 -4.125 7.718 1.00 92.31 94 PRO A CA 1
ATOM 678 C C . PRO A 1 94 ? -6.962 -5.068 7.827 1.00 92.31 94 PRO A C 1
ATOM 680 O O . PRO A 1 94 ? -7.905 -4.786 8.562 1.00 92.31 94 PRO A O 1
ATOM 683 N N . VAL A 1 95 ? -6.909 -6.208 7.129 1.00 92.12 95 VAL A N 1
ATOM 684 C CA . VAL A 1 95 ? -7.996 -7.196 7.111 1.00 92.12 95 VAL A CA 1
ATOM 685 C C . VAL A 1 95 ? -8.174 -7.810 8.498 1.00 92.12 95 VAL A C 1
ATOM 687 O O . VAL A 1 95 ? -9.283 -7.836 9.033 1.00 92.12 95 VAL A O 1
ATOM 690 N N . GLY A 1 96 ? -7.070 -8.239 9.119 1.00 92.31 96 GLY A N 1
ATOM 691 C CA . GLY A 1 96 ? -7.086 -8.757 10.486 1.00 92.31 96 GLY A CA 1
ATOM 692 C C . GLY A 1 96 ? -7.577 -7.717 11.494 1.00 92.31 96 GLY A C 1
ATOM 693 O O . GLY A 1 96 ? -8.417 -8.020 12.341 1.00 92.31 96 GLY A O 1
ATOM 694 N N . ALA A 1 97 ? -7.120 -6.470 11.375 1.00 95.00 97 ALA A N 1
ATOM 695 C CA . ALA A 1 97 ? -7.542 -5.392 12.260 1.00 95.00 97 ALA A CA 1
ATOM 696 C C . ALA A 1 97 ? -9.029 -5.046 12.112 1.00 95.00 97 ALA A C 1
ATOM 698 O O . ALA A 1 97 ? -9.701 -4.842 13.122 1.00 95.00 97 ALA A O 1
ATOM 699 N N . ALA A 1 98 ? -9.570 -5.055 10.891 1.00 96.06 98 ALA A N 1
ATOM 700 C CA . ALA A 1 98 ? -10.998 -4.871 10.649 1.00 96.06 98 ALA A CA 1
ATOM 701 C C . ALA A 1 98 ? -11.843 -5.993 11.261 1.00 96.06 98 ALA A C 1
ATOM 703 O O . ALA A 1 98 ? -12.851 -5.713 11.915 1.00 96.06 98 ALA A O 1
ATOM 704 N N . ALA A 1 99 ? -11.403 -7.248 11.131 1.00 95.75 99 ALA A N 1
ATOM 705 C CA . ALA A 1 99 ? -12.066 -8.381 11.770 1.00 95.75 99 ALA A CA 1
ATOM 706 C C . ALA A 1 99 ? -12.063 -8.251 13.303 1.00 95.75 99 ALA A C 1
ATOM 708 O O . ALA A 1 99 ? -13.099 -8.432 13.945 1.00 95.75 99 ALA A O 1
ATOM 709 N N . VAL A 1 100 ? -10.924 -7.875 13.895 1.00 96.31 100 VAL A N 1
ATOM 710 C CA . VAL A 1 100 ? -10.790 -7.656 15.345 1.00 96.31 100 VAL A CA 1
ATOM 711 C C . VAL A 1 100 ? -11.657 -6.490 15.817 1.00 96.31 100 VAL A C 1
ATOM 713 O O . VAL A 1 100 ? -12.325 -6.611 16.842 1.00 96.31 100 VAL A O 1
ATOM 716 N N . TRP A 1 101 ? -11.701 -5.385 15.071 1.00 97.94 101 TRP A N 1
ATOM 717 C CA . TRP A 1 101 ? -12.560 -4.240 15.377 1.00 97.94 101 TRP A CA 1
ATOM 718 C C . TRP A 1 101 ? -14.044 -4.625 15.355 1.00 97.94 101 TRP A C 1
ATOM 720 O O . TRP A 1 101 ? -14.766 -4.364 16.320 1.00 97.94 101 TRP A O 1
ATOM 730 N N . GLY A 1 102 ? -14.492 -5.317 14.303 1.00 97.50 102 GLY A N 1
ATOM 731 C CA . GLY A 1 102 ? -15.874 -5.781 14.185 1.00 97.50 102 GLY A CA 1
ATOM 732 C C . GLY A 1 102 ? -16.252 -6.755 15.301 1.00 97.50 102 GLY A C 1
ATOM 733 O O . GLY A 1 102 ? -17.298 -6.600 15.936 1.00 97.50 102 GLY A O 1
ATOM 734 N N . LEU A 1 103 ? -15.364 -7.707 15.610 1.00 97.00 103 LEU A N 1
ATOM 735 C CA . LEU A 1 103 ? -15.541 -8.643 16.720 1.00 97.00 103 LEU A CA 1
ATOM 736 C C . LEU A 1 103 ? -15.608 -7.914 18.068 1.00 97.00 103 LEU A C 1
ATOM 738 O O . LEU A 1 103 ? -16.450 -8.258 18.896 1.00 97.00 103 LEU A O 1
ATOM 742 N N . ALA A 1 104 ? -14.764 -6.901 18.286 1.00 97.06 104 ALA A N 1
ATOM 743 C CA . ALA A 1 104 ? -14.759 -6.096 19.505 1.00 97.06 104 ALA A CA 1
ATOM 744 C C . ALA A 1 104 ? -16.102 -5.404 19.721 1.00 97.06 104 ALA A C 1
ATOM 746 O O . ALA A 1 104 ? -16.705 -5.546 20.785 1.00 97.06 104 ALA A O 1
ATOM 747 N N . VAL A 1 105 ? -16.606 -4.717 18.695 1.00 96.94 105 VAL A N 1
ATOM 748 C CA . VAL A 1 105 ? -17.895 -4.017 18.743 1.00 96.94 105 VAL A CA 1
ATOM 749 C C . VAL A 1 105 ? -19.050 -4.999 18.945 1.00 96.94 105 VAL A C 1
ATOM 751 O O . VAL A 1 105 ? -19.901 -4.774 19.808 1.00 96.94 105 VAL A O 1
ATOM 754 N N . ALA A 1 106 ? -19.075 -6.105 18.196 1.00 96.44 106 ALA A N 1
ATOM 755 C CA . ALA A 1 106 ? -20.130 -7.111 18.290 1.00 96.44 106 ALA A CA 1
ATOM 756 C C . ALA A 1 106 ? -20.154 -7.793 19.665 1.00 96.44 106 ALA A C 1
ATOM 758 O O . ALA A 1 106 ? -21.215 -7.921 20.281 1.00 96.44 106 ALA A O 1
ATOM 759 N N . ARG A 1 107 ? -18.984 -8.193 20.180 1.00 95.50 107 ARG A N 1
ATOM 760 C CA . ARG A 1 107 ? -18.860 -8.830 21.495 1.00 95.50 107 ARG A CA 1
ATOM 761 C C . ARG A 1 107 ? -19.222 -7.864 22.614 1.00 95.50 107 ARG A C 1
ATOM 763 O O . ARG A 1 107 ? -19.963 -8.249 23.515 1.00 95.50 107 ARG A O 1
ATOM 770 N N . TRP A 1 108 ? -18.751 -6.621 22.532 1.00 95.69 108 TRP A N 1
ATOM 771 C CA . TRP A 1 108 ? -19.101 -5.571 23.483 1.00 95.69 108 TRP A CA 1
ATOM 772 C C . TRP A 1 108 ? -20.612 -5.357 23.533 1.00 95.69 108 TRP A C 1
ATOM 774 O O . TRP A 1 108 ? -21.195 -5.374 24.614 1.00 95.69 108 TRP A O 1
ATOM 784 N N . TYR A 1 109 ? -21.265 -5.261 22.371 1.00 94.38 109 TYR A N 1
ATOM 785 C CA . TYR A 1 109 ? -22.720 -5.166 22.302 1.00 94.38 109 TYR A CA 1
ATOM 786 C C . TYR A 1 109 ? -23.409 -6.380 22.924 1.00 94.38 109 TYR A C 1
ATOM 788 O O . TYR A 1 109 ? -24.352 -6.213 23.689 1.00 94.38 109 TYR A O 1
ATOM 796 N N . GLY A 1 110 ? -22.951 -7.596 22.619 1.00 93.75 110 GLY A N 1
ATOM 797 C CA . GLY A 1 110 ? -23.539 -8.819 23.167 1.00 93.75 110 GLY A CA 1
ATOM 798 C C . GLY A 1 110 ? -23.458 -8.899 24.694 1.00 93.75 110 GLY A C 1
ATOM 799 O O . GLY A 1 110 ? -24.404 -9.351 25.325 1.00 93.75 110 GLY A O 1
ATOM 800 N N . VAL A 1 111 ? -22.357 -8.430 25.288 1.00 93.38 111 VAL A N 1
ATOM 801 C CA . VAL A 1 111 ? -22.141 -8.460 26.746 1.00 93.38 111 VAL A CA 1
ATOM 802 C C . VAL A 1 111 ? -22.787 -7.265 27.455 1.00 93.38 111 VAL A C 1
ATOM 804 O O . VAL A 1 111 ? -23.223 -7.386 28.595 1.00 93.38 111 VAL A O 1
ATOM 807 N N . ARG A 1 112 ? -22.825 -6.089 26.818 1.00 91.75 112 ARG A N 1
ATOM 808 C CA . ARG A 1 112 ? -23.208 -4.818 27.464 1.00 91.75 112 ARG A CA 1
ATOM 809 C C . ARG A 1 112 ? -24.537 -4.237 26.978 1.00 91.75 112 ARG A C 1
ATOM 811 O O . ARG A 1 112 ? -24.961 -3.218 27.510 1.00 91.75 112 ARG A O 1
ATOM 818 N N . GLY A 1 113 ? -25.163 -4.818 25.954 1.00 91.19 113 GLY A N 1
ATOM 819 C CA . GLY A 1 113 ? -26.424 -4.347 25.360 1.00 91.19 113 GLY A CA 1
ATOM 820 C C . GLY A 1 113 ? -26.327 -3.031 24.573 1.00 91.19 113 GLY A C 1
ATOM 821 O O . GLY A 1 113 ? -27.346 -2.457 24.194 1.00 91.19 113 GLY A O 1
ATOM 822 N N . ARG A 1 114 ? -25.114 -2.519 24.334 1.00 91.62 114 ARG A N 1
ATOM 823 C CA . ARG A 1 114 ? -24.861 -1.226 23.675 1.00 91.62 114 ARG A CA 1
ATOM 824 C C . ARG A 1 114 ? -23.508 -1.203 22.978 1.00 91.62 114 ARG A C 1
ATOM 826 O O . ARG A 1 114 ? -22.641 -2.005 23.300 1.00 91.62 114 ARG A O 1
ATOM 833 N N . VAL A 1 115 ? -23.315 -0.277 22.043 1.00 93.94 115 VAL A N 1
ATOM 834 C CA . VAL A 1 115 ? -22.042 -0.101 21.320 1.00 93.94 115 VAL A CA 1
ATOM 835 C C . VAL A 1 115 ? -20.991 0.628 22.182 1.00 93.94 115 VAL A C 1
ATOM 837 O O . VAL A 1 115 ? -21.374 1.402 23.062 1.00 93.94 115 VAL A O 1
ATOM 840 N N . PRO A 1 116 ? -19.679 0.405 21.960 1.00 95.44 116 PRO A N 1
ATOM 841 C CA . PRO A 1 116 ? -18.621 1.168 22.625 1.00 95.44 116 PRO A CA 1
ATOM 842 C C . PRO A 1 116 ? -18.513 2.556 21.978 1.00 95.44 116 PRO A C 1
ATOM 844 O O . PRO A 1 116 ? -17.889 2.722 20.929 1.00 95.44 116 PRO A O 1
ATOM 847 N N . ALA A 1 117 ? -19.223 3.532 22.545 1.00 94.44 117 ALA A N 1
ATOM 848 C CA . ALA A 1 117 ? -19.440 4.836 21.925 1.00 94.44 117 ALA A CA 1
ATOM 849 C C . ALA A 1 117 ? -18.138 5.625 21.729 1.00 94.44 117 ALA A C 1
ATOM 851 O O . ALA A 1 117 ? -17.996 6.292 20.707 1.00 94.44 117 ALA A O 1
ATOM 852 N N . GLY A 1 118 ? -17.184 5.520 22.659 1.00 95.69 118 GLY A N 1
ATOM 853 C CA . GLY A 1 118 ? -15.874 6.154 22.540 1.00 95.69 118 GLY A CA 1
ATOM 854 C C . GLY A 1 118 ? -15.093 5.622 21.340 1.00 95.69 118 GLY A C 1
ATOM 855 O O . GLY A 1 118 ? -14.700 6.398 20.465 1.00 95.69 118 GLY A O 1
ATOM 856 N N . LEU A 1 119 ? -14.916 4.299 21.256 1.00 96.81 119 LEU A N 1
ATOM 857 C CA . LEU A 1 119 ? -14.227 3.668 20.126 1.00 96.81 119 LEU A CA 1
ATOM 858 C C . LEU A 1 119 ? -14.934 3.959 18.799 1.00 96.81 119 LEU A C 1
ATOM 860 O O . LEU A 1 119 ? -14.269 4.320 17.829 1.00 96.81 119 LEU A O 1
ATOM 864 N N . VAL A 1 120 ? -16.262 3.807 18.740 1.00 97.25 120 VAL A N 1
ATOM 865 C CA . VAL A 1 120 ? -17.045 4.057 17.517 1.00 97.25 120 VAL A CA 1
ATOM 866 C C . VAL A 1 120 ? -16.963 5.529 17.109 1.00 97.25 120 VAL A C 1
ATOM 868 O O . VAL A 1 120 ? -16.778 5.815 15.930 1.00 97.25 120 VAL A O 1
ATOM 871 N N . GLY A 1 121 ? -17.025 6.460 18.063 1.00 97.56 121 GLY A N 1
ATOM 872 C CA . GLY A 1 121 ? -16.891 7.893 17.806 1.00 97.56 121 GLY A CA 1
ATOM 873 C C . GLY A 1 121 ? -15.533 8.251 17.204 1.00 97.56 121 GLY A C 1
ATOM 874 O O . GLY A 1 121 ? -15.480 8.856 16.135 1.00 97.56 121 GLY A O 1
ATOM 875 N N . VAL A 1 122 ? -14.432 7.811 17.826 1.00 98.31 122 VAL A N 1
ATOM 876 C CA . VAL A 1 122 ? -13.078 8.050 17.289 1.00 98.31 122 VAL A CA 1
ATOM 877 C C . VAL A 1 122 ? -12.882 7.355 15.942 1.00 98.31 122 VAL A C 1
ATOM 879 O O . VAL A 1 122 ? -12.316 7.944 15.026 1.00 98.31 122 VAL A O 1
ATOM 882 N N . SER A 1 123 ? -13.396 6.134 15.786 1.00 98.38 123 SER A N 1
ATOM 883 C CA . SER A 1 123 ? -13.369 5.404 14.513 1.00 98.38 123 SER A CA 1
ATOM 884 C C . SER A 1 123 ? -14.086 6.180 13.401 1.00 98.38 123 SER A C 1
ATOM 886 O O . SER A 1 123 ? -13.567 6.277 12.293 1.00 98.38 123 SER A O 1
ATOM 888 N N . GLY A 1 124 ? -15.240 6.786 13.699 1.00 98.25 124 GLY A N 1
ATOM 889 C CA . GLY A 1 124 ? -15.976 7.628 12.756 1.00 98.25 124 GLY A CA 1
ATOM 890 C C . GLY A 1 124 ? -15.211 8.895 12.378 1.00 98.25 124 GLY A C 1
ATOM 891 O O . GLY A 1 124 ? -15.127 9.230 11.200 1.00 98.25 124 GLY A O 1
ATOM 892 N N . VAL A 1 125 ? -14.579 9.556 13.353 1.00 98.31 125 VAL A N 1
ATOM 893 C CA . VAL A 1 125 ? -13.700 10.709 13.092 1.00 98.31 125 VAL A CA 1
ATOM 894 C C . VAL A 1 125 ? -12.540 10.310 12.177 1.00 98.31 125 VAL A C 1
ATOM 896 O O . VAL A 1 125 ? -12.273 10.997 11.196 1.00 98.31 125 VAL A O 1
ATOM 899 N N . LEU A 1 126 ? -11.883 9.178 12.438 1.00 98.06 126 LEU A N 1
ATOM 900 C CA . LEU A 1 126 ? -10.778 8.691 11.608 1.00 98.06 126 LEU A CA 1
ATOM 901 C C . LEU A 1 126 ? -11.223 8.291 10.198 1.00 98.06 126 LEU A C 1
ATOM 903 O O . LEU A 1 126 ? -10.497 8.568 9.246 1.00 98.06 126 LEU A O 1
ATOM 907 N N . ALA A 1 127 ? -12.413 7.703 10.045 1.00 97.50 127 ALA A N 1
ATOM 908 C CA . ALA A 1 127 ? -12.983 7.387 8.735 1.00 97.50 127 ALA A CA 1
ATOM 909 C C . ALA A 1 127 ? -13.180 8.639 7.859 1.00 97.50 127 ALA A C 1
ATOM 911 O O . ALA A 1 127 ? -13.094 8.547 6.639 1.00 97.50 127 ALA A O 1
ATOM 912 N N . VAL A 1 128 ? -13.394 9.809 8.473 1.00 97.12 128 VAL A N 1
ATOM 913 C CA . VAL A 1 128 ? -13.513 11.098 7.771 1.00 97.12 128 VAL A CA 1
ATOM 914 C C . VAL A 1 128 ? -12.156 11.783 7.591 1.00 97.12 128 VAL A C 1
ATOM 916 O O . VAL A 1 128 ? -11.864 12.298 6.515 1.00 97.12 128 VAL A O 1
ATOM 919 N N . LEU A 1 129 ? -11.311 11.804 8.626 1.00 97.12 129 LEU A N 1
ATOM 920 C CA . LEU A 1 129 ? -10.051 12.552 8.597 1.00 97.12 129 LEU A CA 1
ATOM 921 C C . LEU A 1 129 ? -8.950 11.864 7.786 1.00 97.12 129 LEU A C 1
ATOM 923 O O . LEU A 1 129 ? -8.160 12.558 7.150 1.00 97.12 129 LEU A O 1
ATOM 927 N N . ALA A 1 130 ? -8.875 10.531 7.785 1.00 96.81 130 ALA A N 1
ATOM 928 C CA . ALA A 1 130 ? -7.813 9.816 7.075 1.00 96.81 130 ALA A CA 1
ATOM 929 C C . ALA A 1 130 ? -7.837 10.065 5.549 1.00 96.81 130 ALA A C 1
ATOM 931 O O . ALA A 1 130 ? -6.785 10.402 5.000 1.00 96.81 130 ALA A O 1
ATOM 932 N N . PRO A 1 131 ? -9.000 10.048 4.860 1.00 97.00 131 PRO A N 1
ATOM 933 C CA . PRO A 1 131 ? -9.081 10.471 3.461 1.00 97.00 131 PRO A CA 1
ATOM 934 C C . PRO A 1 131 ? -8.658 11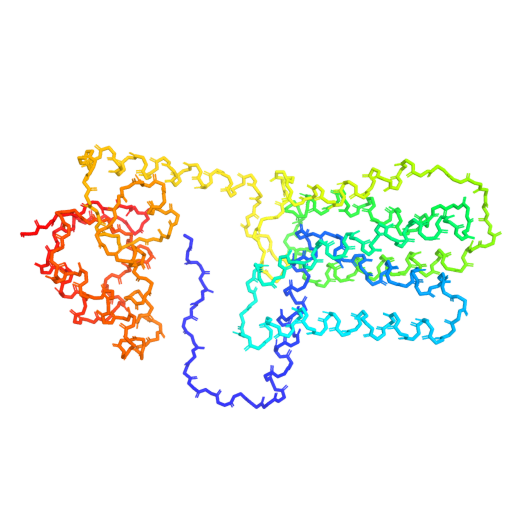.919 3.194 1.00 97.00 131 PRO A C 1
ATOM 936 O O . PRO A 1 131 ? -8.291 12.253 2.070 1.00 97.00 131 PRO A O 1
ATOM 939 N N . LEU A 1 132 ? -8.732 12.791 4.201 1.00 96.69 132 LEU A N 1
ATOM 940 C CA . LEU A 1 132 ? -8.386 14.211 4.101 1.00 96.69 132 LEU A CA 1
ATOM 941 C C . LEU A 1 132 ? -6.953 14.504 4.561 1.00 96.69 132 LEU A C 1
ATOM 943 O O . LEU A 1 132 ? -6.518 15.653 4.516 1.00 96.69 132 LEU A O 1
ATOM 947 N N . TYR A 1 133 ? -6.192 13.488 4.978 1.00 97.00 133 TYR A N 1
ATOM 948 C CA . TYR A 1 133 ? -4.832 13.664 5.491 1.00 97.00 133 TYR A CA 1
ATOM 949 C C . TYR A 1 133 ? -3.881 14.296 4.464 1.00 97.00 133 TYR A C 1
ATOM 951 O O . TYR A 1 133 ? -2.972 15.036 4.834 1.00 97.00 133 TYR A O 1
ATOM 959 N N . SER A 1 134 ? -4.127 14.076 3.170 1.00 95.69 134 SER A N 1
ATOM 960 C CA . SER A 1 134 ? -3.392 14.707 2.066 1.00 95.69 134 SER A CA 1
ATOM 961 C C . SER A 1 134 ? -3.529 16.234 2.034 1.00 95.69 134 SER A C 1
ATOM 963 O O . SER A 1 134 ? -2.627 16.915 1.552 1.00 95.69 134 SER A O 1
ATOM 965 N N . LEU A 1 135 ? -4.613 16.776 2.596 1.00 96.00 135 LEU A N 1
ATOM 966 C CA . LEU A 1 135 ? -4.857 18.214 2.728 1.00 96.00 135 LEU A CA 1
ATOM 967 C C . LEU A 1 135 ? -4.229 18.808 3.995 1.00 96.00 135 LEU A C 1
ATOM 969 O O . LEU A 1 135 ? -4.226 20.027 4.168 1.00 96.00 135 LEU A O 1
ATOM 973 N N . ALA A 1 136 ? -3.714 17.974 4.904 1.00 95.50 136 ALA A N 1
ATOM 974 C CA . ALA A 1 136 ? -3.098 18.462 6.126 1.00 95.50 136 ALA A CA 1
ATOM 975 C C . ALA A 1 136 ? -1.818 19.254 5.796 1.00 95.50 136 ALA A C 1
ATOM 977 O O . ALA A 1 136 ? -1.019 18.802 4.967 1.00 95.50 136 ALA A O 1
ATOM 978 N N . PRO A 1 137 ? -1.563 20.393 6.471 1.00 95.44 137 PRO A N 1
ATOM 979 C CA . PRO A 1 137 ? -0.309 21.124 6.340 1.00 95.44 137 PRO A CA 1
ATOM 980 C C . PRO A 1 137 ? 0.905 20.210 6.514 1.00 95.44 137 PRO A C 1
ATOM 982 O O . PRO A 1 137 ? 0.893 19.297 7.343 1.00 95.44 137 PRO A O 1
ATOM 985 N N . SER A 1 138 ? 1.994 20.497 5.799 1.00 90.00 138 SER A N 1
ATOM 986 C CA . SER A 1 138 ? 3.214 19.677 5.831 1.00 90.00 138 SER A CA 1
ATOM 987 C C . SER A 1 138 ? 3.766 19.480 7.248 1.00 90.00 138 SER A C 1
ATOM 989 O O . SER A 1 138 ? 4.324 18.425 7.545 1.00 90.00 138 SER A O 1
ATOM 991 N N . GLY A 1 139 ? 3.566 20.449 8.146 1.00 92.88 139 GLY A N 1
ATOM 992 C CA . GLY A 1 139 ? 3.918 20.338 9.560 1.00 92.88 139 GLY A CA 1
ATOM 993 C C . GLY A 1 139 ? 3.132 19.264 10.320 1.00 92.88 139 GLY A C 1
ATOM 994 O O . GLY A 1 139 ? 3.659 18.723 11.280 1.00 92.88 139 GLY A O 1
ATOM 995 N N . LEU A 1 140 ? 1.910 18.915 9.909 1.00 94.50 140 LEU A N 1
ATOM 996 C CA . LEU A 1 140 ? 1.084 17.871 10.536 1.00 94.50 140 LEU A CA 1
ATOM 997 C C . LEU A 1 140 ? 1.263 16.487 9.896 1.00 94.50 140 LEU A C 1
ATOM 999 O O . LEU A 1 140 ? 0.931 15.479 10.518 1.00 94.50 140 LEU A O 1
ATOM 1003 N N . GLN A 1 141 ? 1.841 16.436 8.698 1.00 95.75 141 GLN A N 1
ATOM 1004 C CA . GLN A 1 141 ? 2.196 15.202 8.004 1.00 95.75 141 GLN A CA 1
ATOM 1005 C C . GLN A 1 141 ? 3.457 14.571 8.615 1.00 95.75 141 GLN A C 1
ATOM 1007 O O . GLN A 1 141 ? 4.579 14.841 8.178 1.00 95.75 141 GLN A O 1
ATOM 1012 N N . ARG A 1 142 ? 3.295 13.832 9.715 1.00 96.00 142 ARG A N 1
ATOM 1013 C CA . ARG A 1 142 ? 4.378 13.184 10.474 1.00 96.00 142 ARG A CA 1
ATOM 1014 C C . ARG A 1 142 ? 3.842 12.027 11.315 1.00 96.00 142 ARG A C 1
ATOM 1016 O O . ARG A 1 142 ? 2.759 12.134 11.893 1.00 96.00 142 ARG A O 1
ATOM 1023 N N . SER A 1 143 ? 4.634 10.966 11.452 1.00 95.44 143 SER A N 1
ATOM 1024 C CA . SER A 1 143 ? 4.260 9.735 12.165 1.00 95.44 143 SER A CA 1
ATOM 1025 C C . SER A 1 143 ? 3.784 9.981 13.600 1.00 95.44 143 SER A C 1
ATOM 1027 O O . SER A 1 143 ? 2.845 9.344 14.067 1.00 95.44 143 SER A O 1
ATOM 1029 N N . SER A 1 144 ? 4.378 10.949 14.306 1.00 96.00 144 SER A N 1
ATOM 1030 C CA . SER A 1 144 ? 3.990 11.281 15.683 1.00 96.00 144 SER A CA 1
ATOM 1031 C C . SER A 1 144 ? 2.537 11.747 15.807 1.00 96.00 144 SER A C 1
ATOM 1033 O O . SER A 1 144 ? 1.868 11.387 16.771 1.00 96.00 144 SER A O 1
ATOM 1035 N N . VAL A 1 145 ? 2.017 12.492 14.824 1.00 96.06 145 VAL A N 1
ATOM 1036 C CA . VAL A 1 145 ? 0.611 12.936 14.807 1.00 96.06 145 VAL A CA 1
ATOM 1037 C C . VAL A 1 145 ? -0.328 11.742 14.637 1.00 96.06 145 VAL A C 1
ATOM 1039 O O . VAL A 1 145 ? -1.372 11.685 15.281 1.00 96.06 145 VAL A O 1
ATOM 1042 N N . VAL A 1 146 ? 0.063 10.755 13.828 1.00 96.75 146 VAL A N 1
ATOM 1043 C CA . VAL A 1 146 ? -0.696 9.506 13.664 1.00 96.75 146 VAL A CA 1
ATOM 1044 C C . VAL A 1 146 ? -0.749 8.741 14.988 1.00 96.75 146 VAL A C 1
ATOM 1046 O O . VAL A 1 146 ? -1.822 8.341 15.433 1.00 96.75 146 VAL A O 1
ATOM 1049 N N . TRP A 1 147 ? 0.385 8.611 15.681 1.00 97.38 147 TRP A N 1
ATOM 1050 C CA . TRP A 1 147 ? 0.435 7.944 16.984 1.00 97.38 147 TRP A CA 1
ATOM 1051 C C . TRP A 1 147 ? -0.376 8.661 18.071 1.00 97.38 147 TRP A C 1
ATOM 1053 O O . TRP A 1 147 ? -0.979 7.988 18.908 1.00 97.38 147 TRP A O 1
ATOM 1063 N N . VAL A 1 148 ? -0.473 9.996 18.035 1.00 97.75 148 VAL A N 1
ATOM 1064 C CA . VAL A 1 148 ? -1.379 10.754 18.921 1.00 97.75 148 VAL A CA 1
ATOM 1065 C C . VAL A 1 148 ? -2.832 10.316 18.718 1.00 97.75 148 VAL A C 1
ATOM 1067 O O . VAL A 1 148 ? -3.526 10.052 19.699 1.00 97.75 148 VAL A O 1
ATOM 1070 N N . TRP A 1 149 ? -3.283 10.150 17.473 1.00 97.69 149 TRP A N 1
ATOM 1071 C CA . TRP A 1 149 ? -4.621 9.625 17.181 1.00 97.69 149 TRP A CA 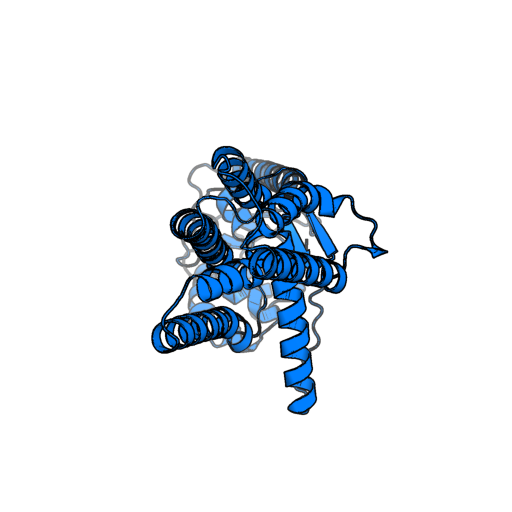1
ATOM 1072 C C . TRP A 1 149 ? -4.820 8.181 17.660 1.00 97.69 149 TRP A C 1
ATOM 1074 O O . TRP A 1 149 ? -5.888 7.855 18.179 1.00 97.69 149 TRP A O 1
ATOM 1084 N N . GLY A 1 150 ? -3.788 7.337 17.576 1.00 97.81 150 GLY A N 1
ATOM 1085 C CA . GLY A 1 150 ? -3.800 6.003 18.191 1.00 97.81 150 GLY A CA 1
ATOM 1086 C C . GLY A 1 150 ? -3.967 6.059 19.714 1.00 97.81 150 GLY A C 1
ATOM 1087 O O . GLY A 1 150 ? -4.769 5.319 20.286 1.00 97.81 150 GLY A O 1
ATOM 1088 N N . GLY A 1 151 ? -3.278 6.996 20.371 1.00 98.38 151 GLY A N 1
ATOM 1089 C CA . GLY A 1 151 ? -3.441 7.277 21.799 1.00 98.38 151 GLY A CA 1
ATOM 1090 C C . GLY A 1 151 ? -4.853 7.749 22.158 1.00 98.38 151 GLY A C 1
ATOM 1091 O O . GLY A 1 151 ? -5.426 7.265 23.134 1.00 98.38 151 GLY A O 1
ATOM 1092 N N . ILE A 1 152 ? -5.449 8.628 21.344 1.00 98.56 152 ILE A N 1
ATOM 1093 C CA . ILE A 1 152 ? -6.840 9.087 21.505 1.00 98.56 152 ILE A CA 1
ATOM 1094 C C . ILE A 1 152 ? -7.817 7.911 21.383 1.00 98.56 152 ILE A C 1
ATOM 1096 O O . ILE A 1 152 ? -8.705 7.771 22.224 1.00 98.56 152 ILE A O 1
ATOM 1100 N N . ALA A 1 153 ? -7.640 7.031 20.393 1.00 98.38 153 ALA A N 1
ATOM 1101 C CA . ALA A 1 153 ? -8.479 5.844 20.225 1.00 98.38 153 ALA A CA 1
ATOM 1102 C C . ALA A 1 153 ? -8.394 4.900 21.434 1.00 98.38 153 ALA A C 1
ATOM 1104 O O . ALA A 1 153 ? -9.420 4.435 21.937 1.00 98.38 153 ALA A O 1
ATOM 1105 N N . LEU A 1 154 ? -7.183 4.654 21.945 1.00 98.50 154 LEU A N 1
ATOM 1106 C CA . LEU A 1 154 ? -6.980 3.843 23.146 1.00 98.50 154 LEU A CA 1
ATOM 1107 C C . LEU A 1 154 ? -7.603 4.497 24.388 1.00 98.50 154 LEU A C 1
ATOM 1109 O O . LEU A 1 154 ? -8.269 3.821 25.172 1.00 98.50 154 LEU A O 1
ATOM 1113 N N . GLY A 1 155 ? -7.433 5.812 24.548 1.00 98.38 155 GLY A N 1
ATOM 1114 C CA . GLY A 1 155 ? -8.059 6.594 25.612 1.00 98.38 155 GLY A CA 1
ATOM 1115 C C . GLY A 1 155 ? -9.586 6.508 25.574 1.00 98.38 155 GLY A C 1
ATOM 1116 O O . GLY A 1 155 ? -10.212 6.262 26.604 1.00 98.38 155 GLY A O 1
ATOM 1117 N N . ALA A 1 156 ? -10.187 6.617 24.389 1.00 97.88 156 ALA A N 1
ATOM 1118 C CA . ALA A 1 156 ? -11.628 6.482 24.204 1.00 97.88 156 ALA A CA 1
ATOM 1119 C C . ALA A 1 156 ? -12.135 5.078 24.580 1.00 97.88 156 ALA A C 1
ATOM 1121 O O . ALA A 1 156 ? -13.125 4.960 25.300 1.00 97.88 156 ALA A O 1
ATOM 1122 N N . ALA A 1 157 ? -11.415 4.018 24.199 1.00 97.81 157 ALA A N 1
ATOM 1123 C CA . ALA A 1 157 ? -11.752 2.660 24.627 1.00 97.81 157 ALA A CA 1
ATOM 1124 C C . ALA A 1 157 ? -11.597 2.458 26.147 1.00 97.81 157 ALA A C 1
ATOM 1126 O O . ALA A 1 157 ? -12.422 1.790 26.767 1.00 97.81 157 ALA A O 1
ATOM 1127 N N . LEU A 1 158 ? -10.590 3.061 26.790 1.00 97.69 158 LEU A N 1
ATOM 1128 C CA . LEU A 1 158 ? -10.469 3.042 28.255 1.00 97.69 158 LEU A CA 1
ATOM 1129 C C . LEU A 1 158 ? -11.661 3.729 28.939 1.00 97.69 158 LEU A C 1
ATOM 1131 O O . LEU A 1 158 ? -12.126 3.259 29.982 1.00 97.69 158 LEU A O 1
ATOM 1135 N N . LEU A 1 159 ? -12.174 4.817 28.359 1.00 96.19 159 LEU A N 1
ATOM 1136 C CA . LEU A 1 159 ? -13.388 5.477 28.841 1.00 96.19 159 LEU A CA 1
ATOM 1137 C C . LEU A 1 159 ? -14.622 4.583 28.672 1.00 96.19 159 LEU A C 1
ATOM 1139 O O . LEU A 1 159 ? -15.408 4.490 29.613 1.00 96.19 159 LEU A O 1
ATOM 1143 N N . ASP A 1 160 ? -14.756 3.858 27.556 1.00 95.56 160 ASP A N 1
ATOM 1144 C CA . ASP A 1 160 ? -15.824 2.860 27.374 1.00 95.56 160 ASP A CA 1
ATOM 1145 C C . ASP A 1 160 ? -15.755 1.751 28.443 1.00 95.56 160 ASP A C 1
ATOM 1147 O O . ASP A 1 160 ? -16.775 1.375 29.032 1.00 95.56 160 ASP A O 1
ATOM 1151 N N . VAL A 1 161 ? -14.547 1.263 28.757 1.00 95.38 161 VAL A N 1
ATOM 1152 C CA . VAL A 1 161 ? -14.312 0.273 29.825 1.00 95.38 161 VAL A CA 1
ATOM 1153 C C . VAL A 1 161 ? -14.756 0.794 31.191 1.00 95.38 161 VAL A C 1
ATOM 1155 O O . VAL A 1 161 ? -15.428 0.067 31.923 1.00 95.38 161 VAL A O 1
ATOM 1158 N N . ARG A 1 162 ? -14.439 2.049 31.531 1.00 94.06 162 ARG A N 1
ATOM 1159 C CA . ARG A 1 162 ? -14.795 2.660 32.826 1.00 94.06 162 ARG A CA 1
ATOM 1160 C C . ARG A 1 162 ? -16.264 3.090 32.914 1.00 94.06 162 ARG A C 1
ATOM 1162 O O . ARG A 1 162 ? -16.867 2.991 33.977 1.00 94.06 162 ARG A O 1
ATOM 1169 N N . GLY A 1 163 ? -16.856 3.542 31.810 1.00 86.50 163 GLY A N 1
ATOM 1170 C CA . GLY A 1 163 ? -18.238 4.036 31.713 1.00 86.50 163 GLY A CA 1
ATOM 1171 C C . GLY A 1 163 ? -19.304 2.941 31.593 1.00 86.50 163 GLY A C 1
ATOM 1172 O O . GLY A 1 163 ? -20.484 3.233 31.380 1.00 86.50 163 GLY A O 1
ATOM 1173 N N . ALA A 1 164 ? -18.899 1.679 31.738 1.00 71.56 164 ALA A N 1
ATOM 1174 C CA . ALA A 1 164 ? -19.663 0.457 31.514 1.00 71.56 164 ALA A CA 1
ATOM 1175 C C . ALA A 1 164 ? -21.064 0.380 32.153 1.00 71.56 164 ALA A C 1
ATOM 1177 O O . ALA A 1 164 ? -21.919 -0.300 31.587 1.00 71.56 164 ALA A O 1
ATOM 1178 N N . GLY A 1 165 ? -21.328 1.090 33.253 1.00 65.62 165 GLY A N 1
ATOM 1179 C CA . GLY A 1 165 ? -22.590 0.995 34.003 1.00 65.62 165 GLY A CA 1
ATOM 1180 C C . GLY A 1 165 ? -23.674 2.032 33.678 1.00 65.62 165 GLY A C 1
ATOM 1181 O O . GLY A 1 165 ? -24.756 1.950 34.245 1.00 65.62 165 GLY A O 1
ATOM 1182 N N . ARG A 1 166 ? -23.418 3.030 32.819 1.00 57.69 166 ARG A N 1
ATOM 1183 C CA . ARG A 1 166 ? -24.343 4.163 32.606 1.00 57.69 166 ARG A CA 1
ATOM 1184 C C . ARG A 1 166 ? -24.765 4.283 31.141 1.00 57.69 166 ARG A C 1
ATOM 1186 O O . ARG A 1 166 ? -24.032 4.872 30.350 1.00 57.69 166 ARG A O 1
ATOM 1193 N N . GLY A 1 167 ? -25.904 3.707 30.752 1.00 60.06 167 GLY A N 1
ATOM 1194 C CA . GLY A 1 167 ? -26.516 3.957 29.438 1.00 60.06 167 GLY A CA 1
ATOM 1195 C C . GLY A 1 167 ? -27.582 2.937 29.030 1.00 60.06 167 GLY A C 1
ATOM 1196 O O . GLY A 1 167 ? -27.477 1.766 29.380 1.00 60.06 167 GLY A O 1
ATOM 1197 N N . GLY A 1 168 ? -28.594 3.401 28.290 1.00 69.12 168 GLY A N 1
ATOM 1198 C CA . GLY A 1 168 ? -29.666 2.572 27.727 1.00 69.12 168 GLY A CA 1
ATOM 1199 C C . GLY A 1 168 ? -29.258 1.802 26.458 1.00 69.12 168 GLY A C 1
ATOM 1200 O O . GLY A 1 168 ? -28.124 1.944 25.985 1.00 69.12 168 GLY A O 1
ATOM 1201 N N . PRO A 1 169 ? -30.170 0.981 25.900 1.00 76.00 169 PRO A N 1
ATOM 1202 C CA . PRO A 1 169 ? -29.914 0.205 24.689 1.00 76.00 169 PRO A CA 1
ATOM 1203 C C . PRO A 1 169 ? -29.627 1.122 23.494 1.00 76.00 169 PRO A C 1
ATOM 1205 O O . PRO A 1 169 ? -30.341 2.091 23.245 1.00 76.00 169 PRO A O 1
ATOM 1208 N N . GLY A 1 170 ? -28.559 0.813 22.756 1.00 76.75 170 GLY A N 1
ATOM 1209 C CA . GLY A 1 170 ? -28.126 1.579 21.582 1.00 76.75 170 GLY A CA 1
ATOM 1210 C C . GLY A 1 170 ? -28.399 0.855 20.261 1.00 76.75 170 GLY A C 1
ATOM 1211 O O . GLY A 1 170 ? -28.420 -0.377 20.209 1.00 76.75 170 GLY A O 1
ATOM 1212 N N . SER A 1 171 ? -28.555 1.612 19.171 1.00 85.50 171 SER A N 1
ATOM 1213 C CA . SER A 1 171 ? -28.626 1.064 17.807 1.00 85.50 171 SER A CA 1
ATOM 1214 C C . SER A 1 171 ? -27.248 0.596 17.317 1.00 85.50 171 SER A C 1
ATOM 1216 O O . SER A 1 171 ? -26.233 1.239 17.585 1.00 85.50 171 SER A O 1
ATOM 1218 N N . ARG A 1 172 ? -27.204 -0.516 16.568 1.00 89.38 172 ARG A N 1
ATOM 1219 C CA . ARG A 1 172 ? -25.977 -1.048 15.935 1.00 89.38 172 ARG A CA 1
ATOM 1220 C C . ARG A 1 172 ? -25.654 -0.388 14.591 1.00 89.38 172 ARG A C 1
ATOM 1222 O O . ARG A 1 172 ? -24.521 -0.486 14.129 1.00 89.38 172 ARG A O 1
ATOM 1229 N N . VAL A 1 173 ? -26.632 0.279 13.976 1.00 91.81 173 VAL A N 1
ATOM 1230 C CA . VAL A 1 173 ? -26.508 0.853 12.626 1.00 91.81 173 VAL A CA 1
ATOM 1231 C C . VAL A 1 173 ? -25.360 1.866 12.526 1.00 91.81 173 VAL A C 1
ATOM 1233 O O . VAL A 1 173 ? -24.544 1.716 11.617 1.00 91.81 173 VAL A O 1
ATOM 1236 N N . PRO A 1 174 ? -25.190 2.827 13.461 1.00 92.62 174 PRO A N 1
ATOM 1237 C CA . PRO A 1 174 ? -24.081 3.779 13.381 1.00 92.62 174 PRO A CA 1
ATOM 1238 C C . PRO A 1 174 ? -22.710 3.099 13.430 1.00 92.62 174 PRO A C 1
ATOM 1240 O O . PRO A 1 174 ? -21.803 3.484 12.701 1.00 92.62 174 PRO A O 1
ATOM 1243 N N . ALA A 1 175 ? -22.562 2.048 14.242 1.00 93.94 175 ALA A N 1
ATOM 1244 C CA . ALA A 1 175 ? -21.311 1.303 14.318 1.00 93.94 175 ALA A CA 1
ATOM 1245 C C . ALA A 1 175 ? -21.021 0.547 13.012 1.00 93.94 175 ALA A C 1
ATOM 1247 O O . ALA A 1 175 ? -19.888 0.560 12.544 1.00 93.94 175 ALA A O 1
ATOM 1248 N N . ALA A 1 176 ? -22.034 -0.055 12.381 1.00 95.50 176 ALA A N 1
ATOM 1249 C CA . ALA A 1 176 ? -21.862 -0.695 11.077 1.00 95.50 176 ALA A CA 1
ATOM 1250 C C . ALA A 1 176 ? -21.408 0.311 10.003 1.00 95.50 176 ALA A C 1
ATOM 1252 O O . ALA A 1 176 ? -20.446 0.040 9.288 1.00 95.50 176 ALA A O 1
ATOM 1253 N N . LEU A 1 177 ? -22.034 1.493 9.943 1.00 97.25 177 LEU A N 1
ATOM 1254 C CA . LEU A 1 177 ? -21.651 2.560 9.009 1.00 97.25 177 LEU A CA 1
ATOM 1255 C C . LEU A 1 177 ? -20.217 3.051 9.243 1.00 97.25 177 LEU A C 1
ATOM 1257 O O . LEU A 1 177 ? -19.466 3.223 8.288 1.00 97.25 177 LEU A O 1
ATOM 1261 N N . VAL A 1 178 ? -19.811 3.221 10.504 1.00 97.50 178 VAL A N 1
ATOM 1262 C CA . VAL A 1 178 ? -18.429 3.580 10.858 1.00 97.50 178 VAL A CA 1
ATOM 1263 C C . VAL A 1 178 ? -17.440 2.497 10.424 1.00 97.50 178 VAL A C 1
ATOM 1265 O O . VAL A 1 178 ? -16.388 2.821 9.877 1.00 97.50 178 VAL A O 1
ATOM 1268 N N . GLY A 1 179 ? -17.776 1.219 10.622 1.00 96.31 179 GLY A N 1
ATOM 1269 C CA . GLY A 1 179 ? -16.944 0.101 10.173 1.00 96.31 179 GLY A CA 1
ATOM 1270 C C . GLY A 1 179 ? -16.756 0.084 8.654 1.00 96.31 179 GLY A C 1
ATOM 1271 O O . GLY A 1 179 ? -15.631 -0.062 8.176 1.00 96.31 179 GLY A O 1
ATOM 1272 N N . VAL A 1 180 ? -17.836 0.310 7.897 1.00 96.31 180 VAL A N 1
ATOM 1273 C CA . VAL A 1 180 ? -17.780 0.457 6.432 1.00 96.31 180 VAL A CA 1
ATOM 1274 C C . VAL A 1 180 ? -16.928 1.664 6.040 1.00 96.31 180 VAL A C 1
ATOM 1276 O O . VAL A 1 180 ? -16.068 1.538 5.175 1.00 96.31 180 VAL A O 1
ATOM 1279 N N . GLY A 1 181 ? -17.109 2.808 6.706 1.00 96.56 181 GLY A N 1
ATOM 1280 C CA . GLY A 1 181 ? -16.322 4.017 6.462 1.00 96.56 181 GLY A CA 1
ATOM 1281 C C . GLY A 1 181 ? -14.822 3.796 6.660 1.00 96.56 181 GLY A C 1
ATOM 1282 O O . GLY A 1 181 ? -14.037 4.146 5.786 1.00 96.56 181 GLY A O 1
ATOM 1283 N N . LEU A 1 182 ? -14.420 3.146 7.759 1.00 96.38 182 LEU A N 1
ATOM 1284 C CA . LEU A 1 182 ? -13.020 2.790 8.014 1.00 96.38 182 LEU A CA 1
ATOM 1285 C C . LEU A 1 182 ? -12.435 1.891 6.916 1.00 96.38 182 LEU A C 1
ATOM 1287 O O . LEU A 1 182 ? -11.303 2.112 6.489 1.00 96.38 182 LEU A O 1
ATOM 1291 N N . ALA A 1 183 ? -13.193 0.888 6.464 1.00 93.94 183 ALA A N 1
ATOM 1292 C CA . ALA A 1 183 ? -12.764 -0.011 5.395 1.00 93.94 183 ALA A CA 1
ATOM 1293 C C . ALA A 1 183 ? -12.667 0.704 4.035 1.00 93.94 183 ALA A C 1
ATOM 1295 O O . ALA A 1 183 ? -11.784 0.398 3.236 1.00 93.94 183 ALA A O 1
ATOM 1296 N N . ALA A 1 184 ? -13.542 1.682 3.788 1.00 95.38 184 ALA A N 1
ATOM 1297 C CA . ALA A 1 184 ? -13.609 2.428 2.536 1.00 95.38 184 ALA A CA 1
ATOM 1298 C C . ALA A 1 184 ? -12.523 3.510 2.386 1.00 95.38 184 ALA A C 1
ATOM 1300 O O . ALA A 1 184 ? -12.307 3.989 1.274 1.00 95.38 184 ALA A O 1
ATOM 1301 N N . VAL A 1 185 ? -11.808 3.887 3.456 1.00 95.38 185 VAL A N 1
ATOM 1302 C CA . VAL A 1 185 ? -10.754 4.922 3.388 1.00 95.38 185 VAL A CA 1
ATOM 1303 C C . VAL A 1 185 ? -9.725 4.620 2.300 1.00 95.38 185 VAL A C 1
ATOM 1305 O O . VAL A 1 185 ? -9.370 5.513 1.535 1.00 95.38 185 VAL A O 1
ATOM 1308 N N . ALA A 1 186 ? -9.302 3.359 2.178 1.00 92.25 186 ALA A N 1
ATOM 1309 C CA . ALA A 1 186 ? -8.264 2.949 1.233 1.00 92.25 186 ALA A CA 1
ATOM 1310 C C . ALA A 1 186 ? -8.646 3.161 -0.243 1.00 92.25 186 ALA A C 1
ATOM 1312 O O . ALA A 1 186 ? -7.758 3.235 -1.088 1.00 92.25 186 ALA A O 1
ATOM 1313 N N . VAL A 1 187 ? -9.940 3.278 -0.561 1.00 93.38 187 VAL A N 1
ATOM 1314 C CA . VAL A 1 187 ? -10.438 3.492 -1.932 1.00 93.38 187 VAL A CA 1
ATOM 1315 C C . VAL A 1 187 ? -10.933 4.919 -2.173 1.00 93.38 187 VAL A C 1
ATOM 1317 O O . VAL A 1 187 ? -11.400 5.239 -3.264 1.00 93.38 187 VAL A O 1
ATOM 1320 N N . TRP A 1 188 ? -10.834 5.803 -1.177 1.00 95.94 188 TRP A N 1
ATOM 1321 C CA . TRP A 1 188 ? -11.291 7.181 -1.318 1.00 95.94 188 TRP A CA 1
ATOM 1322 C C . TRP A 1 188 ? -10.345 7.988 -2.230 1.00 95.94 188 TRP A C 1
ATOM 1324 O O . TRP A 1 188 ? -9.128 7.883 -2.064 1.00 95.94 188 TRP A O 1
ATOM 1334 N N . PRO A 1 189 ? -10.840 8.843 -3.149 1.00 96.56 189 PRO A N 1
ATOM 1335 C CA . PRO A 1 189 ? -9.984 9.530 -4.127 1.00 96.56 189 PRO A CA 1
ATOM 1336 C C . PRO A 1 189 ? -8.870 10.400 -3.524 1.00 96.56 189 PRO A C 1
ATOM 1338 O O . PRO A 1 189 ? -7.737 10.382 -3.998 1.00 96.56 189 PRO A O 1
ATOM 1341 N N . SER A 1 190 ? -9.174 11.160 -2.470 1.00 96.06 190 SER A N 1
ATOM 1342 C CA . SER A 1 190 ? -8.206 12.028 -1.783 1.00 96.06 190 SER A CA 1
ATOM 1343 C C . SER A 1 190 ? -7.337 11.304 -0.754 1.00 96.06 190 SER A C 1
ATOM 1345 O O . SER A 1 190 ? -6.395 11.916 -0.241 1.00 96.06 190 SER A O 1
ATOM 1347 N N . ALA A 1 191 ? -7.636 10.037 -0.439 1.00 96.12 191 ALA A N 1
ATOM 1348 C CA . ALA A 1 191 ? -6.851 9.295 0.534 1.00 96.12 191 ALA A CA 1
ATOM 1349 C C . ALA A 1 191 ? -5.409 9.137 0.038 1.00 96.12 191 ALA A C 1
ATOM 1351 O O . ALA A 1 191 ? -5.187 8.991 -1.173 1.00 96.12 191 ALA A O 1
ATOM 1352 N N . PRO A 1 192 ? -4.424 9.176 0.951 1.00 95.12 192 PRO A N 1
ATOM 1353 C CA . PRO A 1 192 ? -3.052 8.855 0.600 1.00 95.12 192 PRO A CA 1
ATOM 1354 C C . PRO A 1 192 ? -2.972 7.464 -0.042 1.00 95.12 192 PRO A C 1
ATOM 1356 O O . PRO A 1 192 ? -3.634 6.531 0.401 1.00 95.12 192 PRO A O 1
ATOM 1359 N N . HIS A 1 193 ? -2.160 7.348 -1.085 1.00 92.88 193 HIS A N 1
ATOM 1360 C CA . HIS A 1 193 ? -1.823 6.104 -1.775 1.00 92.88 193 HIS A CA 1
ATOM 1361 C C . HIS A 1 193 ? -0.383 5.696 -1.448 1.00 92.88 193 HIS A C 1
ATOM 1363 O O . HIS A 1 193 ? -0.109 4.557 -1.069 1.00 92.88 193 HIS A O 1
ATOM 1369 N N . LEU A 1 194 ? 0.533 6.667 -1.524 1.00 92.06 194 LEU A N 1
ATOM 1370 C CA . LEU A 1 194 ? 1.943 6.501 -1.193 1.00 92.06 194 LEU A CA 1
ATOM 1371 C C . LEU A 1 194 ? 2.309 7.398 -0.013 1.00 92.06 194 LEU A C 1
ATOM 1373 O O . LEU A 1 194 ? 2.037 8.601 -0.027 1.00 92.06 194 LEU A O 1
ATOM 1377 N N . MET A 1 195 ? 2.959 6.809 0.989 1.00 92.62 195 MET A N 1
ATOM 1378 C CA . MET A 1 195 ? 3.447 7.523 2.164 1.00 92.62 195 MET A CA 1
ATOM 1379 C C . MET A 1 195 ? 4.847 7.072 2.567 1.00 92.62 195 MET A C 1
ATOM 1381 O O . MET A 1 195 ? 5.157 5.882 2.456 1.00 92.62 195 MET A O 1
ATOM 1385 N N . ASP A 1 196 ? 5.641 8.031 3.045 1.00 90.75 196 ASP A N 1
ATOM 1386 C CA . ASP A 1 196 ? 6.940 7.822 3.695 1.00 90.75 196 ASP A CA 1
ATOM 1387 C C . ASP A 1 196 ? 7.055 8.732 4.926 1.00 90.75 196 ASP A C 1
ATOM 1389 O O . ASP A 1 196 ? 7.007 9.962 4.807 1.00 90.75 196 ASP A O 1
ATOM 1393 N N . ARG A 1 197 ? 7.210 8.140 6.115 1.00 91.12 197 ARG A N 1
ATOM 1394 C CA . ARG A 1 197 ? 7.465 8.845 7.389 1.00 91.12 197 ARG A CA 1
ATOM 1395 C C . ARG A 1 197 ? 6.433 9.938 7.687 1.00 91.12 197 ARG A C 1
ATOM 1397 O O . ARG A 1 197 ? 6.748 11.061 8.097 1.00 91.12 197 ARG A O 1
ATOM 1404 N N . GLY A 1 198 ? 5.170 9.609 7.451 1.00 90.94 198 GLY A N 1
ATOM 1405 C CA . GLY A 1 198 ? 4.010 10.469 7.633 1.00 90.94 198 GLY A CA 1
ATOM 1406 C C . GLY A 1 198 ? 3.798 11.495 6.523 1.00 90.94 198 GLY A C 1
ATOM 1407 O O . GLY A 1 198 ? 2.833 12.248 6.605 1.00 90.94 198 GLY A O 1
ATOM 1408 N N . LYS A 1 199 ? 4.655 11.556 5.497 1.00 93.44 199 LYS A N 1
ATOM 1409 C CA . LYS A 1 199 ? 4.468 12.433 4.334 1.00 93.44 199 LYS A CA 1
ATOM 1410 C C . LYS A 1 199 ? 3.645 11.735 3.270 1.00 93.44 199 LYS A C 1
ATOM 1412 O O . LYS A 1 199 ? 3.931 10.596 2.915 1.00 93.44 199 LYS A O 1
ATOM 1417 N N . VAL A 1 200 ? 2.659 12.442 2.728 1.00 94.88 200 VAL A N 1
ATOM 1418 C CA . VAL A 1 200 ? 1.891 11.977 1.574 1.00 94.88 200 VAL A CA 1
ATOM 1419 C C . VAL A 1 200 ? 2.684 12.285 0.310 1.00 94.88 200 VAL A C 1
ATOM 1421 O O . VAL A 1 200 ? 2.933 13.447 -0.001 1.00 94.88 200 VAL A O 1
ATOM 1424 N N . GLY A 1 201 ? 3.091 11.239 -0.404 1.00 92.94 201 GLY A N 1
ATOM 1425 C CA . GLY A 1 201 ? 3.724 11.369 -1.716 1.00 92.94 201 GLY A CA 1
ATOM 1426 C C . GLY A 1 201 ? 2.696 11.453 -2.841 1.00 92.94 201 GLY A C 1
ATOM 1427 O O . GLY A 1 201 ? 2.864 12.225 -3.779 1.00 92.94 201 GLY A O 1
ATOM 1428 N N . GLU A 1 202 ? 1.617 10.679 -2.734 1.00 94.31 202 GLU A N 1
ATOM 1429 C CA . GLU A 1 202 ? 0.591 10.576 -3.771 1.00 94.31 202 GLU A CA 1
ATOM 1430 C C . GLU A 1 202 ? -0.766 10.205 -3.158 1.00 94.31 202 GLU A C 1
ATOM 1432 O O . GLU A 1 202 ? -0.808 9.515 -2.138 1.00 94.31 202 GLU A O 1
ATOM 1437 N N . THR A 1 203 ? -1.868 10.649 -3.768 1.00 96.94 203 THR A N 1
ATOM 1438 C CA . THR A 1 203 ? -3.245 10.233 -3.436 1.00 96.94 203 THR A CA 1
ATOM 1439 C C . THR A 1 203 ? -3.754 9.181 -4.418 1.00 96.94 203 THR A C 1
ATOM 1441 O O . THR A 1 203 ? -3.193 9.024 -5.499 1.00 96.94 203 THR A O 1
ATOM 1444 N N . ASN A 1 204 ? -4.859 8.504 -4.105 1.00 95.88 204 ASN A N 1
ATOM 1445 C CA . ASN A 1 204 ? -5.471 7.548 -5.037 1.00 95.88 204 ASN A CA 1
ATOM 1446 C C . ASN A 1 204 ? -5.846 8.187 -6.386 1.00 95.88 204 ASN A C 1
ATOM 1448 O O . ASN A 1 204 ? -5.604 7.597 -7.436 1.00 95.88 204 ASN A O 1
ATOM 1452 N N . SER A 1 205 ? -6.393 9.406 -6.381 1.00 96.81 205 SER A N 1
ATOM 1453 C CA . SER A 1 205 ? -6.721 10.136 -7.614 1.00 96.81 205 SER A CA 1
ATOM 1454 C C . SER A 1 205 ? -5.483 10.529 -8.424 1.00 96.81 205 SER A C 1
ATOM 1456 O O . SER A 1 205 ? -5.500 10.447 -9.651 1.00 96.81 205 SER A O 1
ATOM 1458 N N . ALA A 1 206 ? -4.399 10.935 -7.756 1.00 96.00 206 ALA A N 1
ATOM 1459 C CA . ALA A 1 206 ? -3.142 11.252 -8.422 1.00 96.00 206 ALA A CA 1
ATOM 1460 C C . ALA A 1 206 ? -2.509 9.992 -9.031 1.00 96.00 206 ALA A C 1
ATOM 1462 O O . ALA A 1 206 ? -2.128 10.027 -10.200 1.00 96.00 206 ALA A O 1
ATOM 1463 N N . TYR A 1 207 ? -2.510 8.882 -8.287 1.00 94.50 207 TYR A N 1
ATOM 1464 C CA . TYR A 1 207 ? -2.029 7.585 -8.758 1.00 94.50 207 TYR A CA 1
ATOM 1465 C C . TYR A 1 207 ? -2.821 7.078 -9.967 1.00 94.50 207 TYR A C 1
ATOM 1467 O O . TYR A 1 207 ? -2.227 6.595 -10.933 1.00 94.50 207 TYR A O 1
ATOM 1475 N N . LEU A 1 208 ? -4.153 7.222 -9.951 1.00 95.25 208 LEU A N 1
ATOM 1476 C CA . LEU A 1 208 ? -5.001 6.879 -11.093 1.00 95.25 208 LEU A CA 1
ATOM 1477 C C . LEU A 1 208 ? -4.608 7.692 -12.330 1.00 95.25 208 LEU A C 1
ATOM 1479 O O . LEU A 1 208 ? -4.320 7.103 -13.365 1.00 95.25 208 LEU A O 1
ATOM 1483 N N . ARG A 1 209 ? -4.502 9.020 -12.205 1.00 96.25 209 ARG A N 1
ATOM 1484 C CA . ARG A 1 209 ? -4.093 9.894 -13.316 1.00 96.25 209 ARG A CA 1
ATOM 1485 C C . ARG A 1 209 ? -2.718 9.510 -13.870 1.00 96.25 209 ARG A C 1
ATOM 1487 O O . ARG A 1 209 ? -2.554 9.400 -15.079 1.00 96.25 209 ARG A O 1
ATOM 1494 N N . VAL A 1 210 ? -1.735 9.263 -13.003 1.00 91.88 210 VAL A N 1
ATOM 1495 C CA . VAL A 1 210 ? -0.391 8.825 -13.425 1.00 91.88 210 VAL A CA 1
ATOM 1496 C C . VAL A 1 210 ? -0.448 7.461 -14.118 1.00 91.88 210 VAL A C 1
ATOM 1498 O O . VAL A 1 210 ? 0.265 7.231 -15.095 1.00 91.88 210 VAL A O 1
ATOM 1501 N N . SER A 1 211 ? -1.302 6.555 -13.646 1.00 92.25 211 SER A N 1
ATOM 1502 C CA . SER A 1 211 ? -1.507 5.244 -14.268 1.00 92.25 211 SER A CA 1
ATOM 1503 C C . SER A 1 211 ? -2.167 5.361 -15.645 1.00 92.25 211 SER A C 1
ATOM 1505 O O . SER A 1 211 ? -1.749 4.677 -16.577 1.00 92.25 211 SER A O 1
ATOM 1507 N N . GLU A 1 212 ? -3.137 6.261 -15.811 1.00 94.62 212 GLU A N 1
ATOM 1508 C CA . GLU A 1 212 ? -3.768 6.569 -17.100 1.00 94.62 212 GLU A CA 1
ATOM 1509 C C . GLU A 1 212 ? -2.774 7.201 -18.085 1.00 94.62 212 GLU A C 1
ATOM 1511 O O . GLU A 1 212 ? -2.710 6.793 -19.245 1.00 94.62 212 GLU A O 1
ATOM 1516 N N . GLU A 1 213 ? -1.938 8.137 -17.627 1.00 92.12 213 GLU A N 1
ATOM 1517 C CA . GLU A 1 213 ? -0.864 8.733 -18.433 1.00 92.12 213 GLU A CA 1
ATOM 1518 C C . GLU A 1 213 ? 0.134 7.667 -18.914 1.00 92.12 213 GLU A C 1
ATOM 1520 O O . GLU A 1 213 ? 0.495 7.630 -20.096 1.00 92.12 213 GLU A O 1
ATOM 1525 N N . LYS A 1 214 ? 0.540 6.751 -18.024 1.00 91.00 214 LYS A N 1
ATOM 1526 C CA . LYS A 1 214 ? 1.396 5.607 -18.373 1.00 91.00 214 LYS A CA 1
ATOM 1527 C C . LYS A 1 214 ? 0.726 4.674 -19.375 1.00 91.00 214 LYS A C 1
ATOM 1529 O O . LYS A 1 214 ? 1.369 4.283 -20.349 1.00 91.00 214 LYS A O 1
ATOM 1534 N N . ALA A 1 215 ? -0.548 4.343 -19.175 1.00 93.19 215 ALA A N 1
ATOM 1535 C CA . ALA A 1 215 ? -1.307 3.511 -20.104 1.00 93.19 215 ALA A CA 1
ATOM 1536 C C . ALA A 1 215 ? -1.413 4.174 -21.490 1.00 93.19 215 ALA A C 1
ATOM 1538 O O . ALA A 1 215 ? -1.218 3.512 -22.509 1.00 93.19 215 ALA A O 1
ATOM 1539 N N . GLY A 1 216 ? -1.627 5.493 -21.545 1.00 93.94 216 GLY A N 1
ATOM 1540 C CA . GLY A 1 216 ? -1.617 6.266 -22.788 1.00 93.94 216 GLY A CA 1
ATOM 1541 C C . GLY A 1 216 ? -0.256 6.248 -23.495 1.00 93.94 216 GLY A C 1
ATOM 1542 O O . GLY A 1 216 ? -0.186 6.017 -24.706 1.00 93.94 216 GLY A O 1
ATOM 1543 N N . ALA A 1 217 ? 0.838 6.425 -22.748 1.00 91.25 217 ALA A N 1
ATOM 1544 C CA . ALA A 1 217 ? 2.198 6.337 -23.282 1.00 91.25 217 ALA A CA 1
ATOM 1545 C C . ALA A 1 217 ? 2.536 4.922 -23.792 1.00 91.25 217 ALA A C 1
ATOM 1547 O O . ALA A 1 217 ? 3.139 4.771 -24.856 1.00 91.25 217 ALA A O 1
ATOM 1548 N N . ALA A 1 218 ? 2.106 3.885 -23.073 1.00 93.62 218 ALA A N 1
ATOM 1549 C CA . ALA A 1 218 ? 2.250 2.492 -23.479 1.00 93.62 218 ALA A CA 1
ATOM 1550 C C . ALA A 1 218 ? 1.435 2.169 -24.741 1.00 93.62 218 ALA A C 1
ATOM 1552 O O . ALA A 1 218 ? 1.941 1.500 -25.640 1.00 93.62 218 ALA A O 1
ATOM 1553 N N . ALA A 1 219 ? 0.215 2.701 -24.867 1.00 94.31 219 ALA A N 1
ATOM 1554 C CA . ALA A 1 219 ? -0.604 2.545 -26.068 1.00 94.31 219 ALA A CA 1
ATOM 1555 C C . ALA A 1 219 ? 0.055 3.180 -27.306 1.00 94.31 219 ALA A C 1
ATOM 1557 O O . ALA A 1 219 ? -0.029 2.634 -28.405 1.00 94.31 219 ALA A O 1
ATOM 1558 N N . GLU A 1 220 ? 0.751 4.307 -27.138 1.00 93.56 220 GLU A N 1
ATOM 1559 C CA . GLU A 1 220 ? 1.541 4.919 -28.211 1.00 93.56 220 GLU A CA 1
ATOM 1560 C C . GLU A 1 220 ? 2.734 4.053 -28.630 1.00 93.56 220 GLU A C 1
ATOM 1562 O O . GLU A 1 220 ? 3.033 3.953 -29.818 1.00 93.56 220 GLU A O 1
ATOM 1567 N N . VAL A 1 221 ? 3.398 3.389 -27.682 1.00 95.19 221 VAL A N 1
ATOM 1568 C CA . VAL A 1 221 ? 4.451 2.408 -27.989 1.00 95.19 221 VAL A CA 1
ATOM 1569 C C . VAL A 1 221 ? 3.870 1.199 -28.718 1.00 95.19 221 VAL A C 1
ATOM 1571 O O . VAL A 1 221 ? 4.411 0.803 -29.748 1.00 95.19 221 VAL A O 1
ATOM 1574 N N . ARG A 1 222 ? 2.743 0.661 -28.237 1.00 95.38 222 ARG A N 1
ATOM 1575 C CA . ARG A 1 222 ? 2.038 -0.472 -28.849 1.00 95.38 222 ARG A CA 1
ATOM 1576 C C . ARG A 1 222 ? 1.696 -0.203 -30.315 1.00 95.38 222 ARG A C 1
ATOM 1578 O O . ARG A 1 222 ? 1.992 -1.033 -31.158 1.00 95.38 222 ARG A O 1
ATOM 1585 N N . ARG A 1 223 ? 1.181 0.988 -30.651 1.00 95.25 223 ARG A N 1
ATOM 1586 C CA . ARG A 1 223 ? 0.870 1.378 -32.045 1.00 95.25 223 ARG A CA 1
ATOM 1587 C C . ARG A 1 223 ? 2.077 1.396 -32.990 1.00 95.25 223 ARG A C 1
ATOM 1589 O O . ARG A 1 223 ? 1.898 1.379 -34.203 1.00 95.25 223 ARG A O 1
ATOM 1596 N N . ARG A 1 224 ? 3.300 1.485 -32.461 1.00 95.12 224 ARG A N 1
ATOM 1597 C CA . ARG A 1 224 ? 4.542 1.500 -33.256 1.00 95.12 224 ARG A CA 1
ATOM 1598 C C . ARG A 1 224 ? 5.122 0.106 -33.475 1.00 95.12 224 ARG A C 1
ATOM 1600 O O . ARG A 1 224 ? 6.077 -0.033 -34.243 1.00 95.12 224 ARG A O 1
ATOM 1607 N N . LEU A 1 225 ? 4.596 -0.895 -32.777 1.00 96.94 225 LEU A N 1
ATOM 1608 C CA . LEU A 1 225 ? 5.001 -2.287 -32.878 1.00 96.94 225 LEU A CA 1
ATOM 1609 C C . LEU A 1 225 ? 3.998 -3.033 -33.771 1.00 96.94 225 LEU A C 1
ATOM 1611 O O . LEU A 1 225 ? 2.802 -2.764 -33.687 1.00 96.94 225 LEU A O 1
ATOM 1615 N N . PRO A 1 226 ? 4.446 -3.955 -34.640 1.00 96.62 226 PRO A N 1
ATOM 1616 C CA . PRO A 1 226 ? 3.526 -4.800 -35.396 1.00 96.62 226 PRO A CA 1
ATOM 1617 C C . PRO A 1 226 ? 2.707 -5.700 -34.468 1.00 96.62 226 PRO A C 1
ATOM 1619 O O . PRO A 1 226 ? 3.251 -6.229 -33.498 1.00 96.62 226 PRO A O 1
ATOM 1622 N N . ASP A 1 227 ? 1.439 -5.939 -34.797 1.00 95.06 227 ASP A N 1
ATOM 1623 C CA . ASP A 1 227 ? 0.594 -6.872 -34.048 1.00 95.06 227 ASP A CA 1
ATOM 1624 C C . ASP A 1 227 ? 1.240 -8.262 -33.947 1.00 95.06 227 ASP A C 1
ATOM 1626 O O . ASP A 1 227 ? 1.808 -8.782 -34.908 1.00 95.06 227 ASP A O 1
ATOM 1630 N N . GLY A 1 228 ? 1.189 -8.856 -32.751 1.00 94.00 228 GLY A N 1
ATOM 1631 C CA . GLY A 1 228 ? 1.804 -10.158 -32.471 1.00 94.00 228 GLY A CA 1
ATOM 1632 C C . GLY A 1 228 ? 3.336 -10.153 -32.394 1.00 94.00 228 GLY A C 1
ATOM 1633 O O . GLY A 1 228 ? 3.922 -11.202 -32.135 1.00 94.00 228 GLY A O 1
ATOM 1634 N N . ALA A 1 229 ? 4.002 -9.004 -32.574 1.00 95.75 229 ALA A N 1
ATOM 1635 C CA . ALA A 1 229 ? 5.450 -8.924 -32.418 1.00 95.75 229 ALA A CA 1
ATOM 1636 C C . ALA A 1 229 ? 5.874 -9.309 -30.996 1.00 95.75 229 ALA A C 1
ATOM 1638 O O . ALA A 1 229 ? 5.289 -8.837 -30.017 1.00 95.75 229 ALA A O 1
ATOM 1639 N N . LEU A 1 230 ? 6.927 -10.122 -30.903 1.00 95.19 230 LEU A N 1
ATOM 1640 C CA . LEU A 1 230 ? 7.637 -10.365 -29.655 1.00 95.19 230 LEU A CA 1
ATOM 1641 C C . LEU A 1 230 ? 8.518 -9.157 -29.319 1.00 95.19 230 LEU A C 1
ATOM 1643 O O . LEU A 1 230 ? 9.082 -8.519 -30.215 1.00 95.19 230 LEU A O 1
ATOM 1647 N N . VAL A 1 231 ? 8.639 -8.855 -28.028 1.00 95.44 231 VAL A N 1
ATOM 1648 C CA . VAL A 1 231 ? 9.379 -7.700 -27.517 1.00 95.44 231 VAL A CA 1
ATOM 1649 C C . VAL A 1 231 ? 10.330 -8.116 -26.400 1.00 95.44 231 VAL A C 1
ATOM 1651 O O . VAL A 1 231 ? 9.947 -8.798 -25.446 1.00 95.44 231 VAL A O 1
ATOM 1654 N N . GLN A 1 232 ? 11.574 -7.649 -26.485 1.00 94.62 232 GLN A N 1
ATOM 1655 C CA . GLN A 1 232 ? 12.487 -7.632 -25.348 1.00 94.62 232 GLN A CA 1
ATOM 1656 C C . GLN A 1 232 ? 12.228 -6.375 -24.511 1.00 94.62 232 GLN A C 1
ATOM 1658 O O . GLN A 1 232 ? 12.441 -5.252 -24.971 1.00 94.62 232 GLN A O 1
ATOM 1663 N N . TYR A 1 233 ? 11.780 -6.529 -23.269 1.00 94.38 233 TYR A N 1
ATOM 1664 C CA . TYR A 1 233 ? 11.562 -5.378 -22.396 1.00 94.38 233 TYR A CA 1
ATOM 1665 C C . TYR A 1 233 ? 12.829 -5.047 -21.608 1.00 94.38 233 TYR A C 1
ATOM 1667 O O . TYR A 1 233 ? 13.442 -5.919 -21.004 1.00 94.38 233 TYR A O 1
ATOM 1675 N N . PHE A 1 234 ? 13.177 -3.764 -21.603 1.00 94.50 234 PHE A N 1
ATOM 1676 C CA . PHE A 1 234 ? 14.118 -3.073 -20.719 1.00 94.50 234 PHE A CA 1
ATOM 1677 C C . PHE A 1 234 ? 13.370 -1.955 -19.990 1.00 94.50 234 PHE A C 1
ATOM 1679 O O . PHE A 1 234 ? 13.727 -0.778 -20.041 1.00 94.50 234 PHE A O 1
ATOM 1686 N N . ALA A 1 235 ? 12.253 -2.337 -19.378 1.00 92.62 235 ALA A N 1
ATOM 1687 C CA . ALA A 1 235 ? 11.236 -1.452 -18.831 1.00 92.62 235 ALA A CA 1
ATOM 1688 C C . ALA A 1 235 ? 10.648 -2.045 -17.542 1.00 92.62 235 ALA A C 1
ATOM 1690 O O . ALA A 1 235 ? 10.830 -3.236 -17.269 1.00 92.62 235 ALA A O 1
ATOM 1691 N N . PHE A 1 236 ? 9.968 -1.217 -16.742 1.00 86.00 236 PHE A N 1
ATOM 1692 C CA . PHE A 1 236 ? 9.337 -1.700 -15.513 1.00 86.00 236 PHE A CA 1
ATOM 1693 C C . PHE A 1 236 ? 8.073 -2.519 -15.824 1.00 86.00 236 PHE A C 1
ATOM 1695 O O . PHE A 1 236 ? 7.540 -2.486 -16.933 1.00 86.00 236 PHE A O 1
ATOM 1702 N N . GLY A 1 237 ? 7.608 -3.302 -14.847 1.00 83.00 237 GLY A N 1
ATOM 1703 C CA . GLY A 1 237 ? 6.566 -4.307 -15.072 1.00 83.00 237 GLY A CA 1
ATOM 1704 C C . GLY A 1 237 ? 5.210 -3.748 -15.510 1.00 83.00 237 GLY A C 1
ATOM 1705 O O . GLY A 1 237 ? 4.538 -4.373 -16.325 1.00 83.00 237 GLY A O 1
ATOM 1706 N N . ASP A 1 238 ? 4.821 -2.570 -15.021 1.00 87.88 238 ASP A N 1
ATOM 1707 C CA . ASP A 1 238 ? 3.579 -1.901 -15.430 1.00 87.88 238 ASP A CA 1
ATOM 1708 C C . ASP A 1 238 ? 3.619 -1.468 -16.905 1.00 87.88 238 ASP A C 1
ATOM 1710 O O . ASP A 1 238 ? 2.639 -1.625 -17.626 1.00 87.88 238 ASP A O 1
ATOM 1714 N N . GLU A 1 239 ? 4.766 -0.994 -17.388 1.00 91.50 239 GLU A N 1
ATOM 1715 C CA . GLU A 1 239 ? 4.962 -0.602 -18.786 1.00 91.50 239 GLU A CA 1
ATOM 1716 C C . GLU A 1 239 ? 4.850 -1.804 -19.726 1.00 91.50 239 GLU A C 1
ATOM 1718 O O . GLU A 1 239 ? 4.119 -1.739 -20.715 1.00 91.50 239 GLU A O 1
ATOM 1723 N N . ALA A 1 240 ? 5.515 -2.918 -19.403 1.00 91.00 240 ALA A N 1
ATOM 1724 C CA . ALA A 1 240 ? 5.390 -4.155 -20.175 1.00 91.00 240 ALA A CA 1
ATOM 1725 C C . ALA A 1 240 ? 3.936 -4.660 -20.195 1.00 91.00 240 ALA A C 1
ATOM 1727 O O . ALA A 1 240 ? 3.412 -4.990 -21.262 1.00 91.00 240 ALA A O 1
ATOM 1728 N N . TYR A 1 241 ? 3.265 -4.634 -19.037 1.00 90.56 241 TYR A N 1
ATOM 1729 C CA . TYR A 1 241 ? 1.857 -5.008 -18.898 1.00 90.56 241 TYR A CA 1
ATOM 1730 C C . TYR A 1 241 ? 0.935 -4.162 -19.789 1.00 90.56 241 TYR A C 1
ATOM 1732 O O . TYR A 1 241 ? 0.132 -4.717 -20.537 1.00 90.56 241 TYR A O 1
ATOM 1740 N N . PHE A 1 242 ? 1.064 -2.830 -19.765 1.00 93.50 242 PHE A N 1
ATOM 1741 C CA . PHE A 1 242 ? 0.210 -1.949 -20.570 1.00 93.50 242 PHE A CA 1
ATOM 1742 C C . PHE A 1 242 ? 0.518 -1.995 -22.073 1.00 93.50 242 PHE A C 1
ATOM 1744 O O . PHE A 1 242 ? -0.393 -1.820 -22.883 1.00 93.50 242 PHE A O 1
ATOM 1751 N N . ILE A 1 243 ? 1.776 -2.231 -22.469 1.00 95.19 243 ILE A N 1
ATOM 1752 C CA . ILE A 1 243 ? 2.140 -2.402 -23.886 1.00 95.19 243 ILE A CA 1
ATOM 1753 C C . ILE A 1 243 ? 1.500 -3.680 -24.444 1.00 95.19 243 ILE A C 1
ATOM 1755 O O . ILE A 1 243 ? 0.986 -3.664 -25.561 1.00 95.19 243 ILE A O 1
ATOM 1759 N N . GLY A 1 244 ? 1.503 -4.770 -23.669 1.00 92.81 244 GLY A N 1
ATOM 1760 C CA . GLY A 1 244 ? 0.739 -5.983 -23.974 1.00 92.81 244 GLY A CA 1
ATOM 1761 C C . GLY A 1 244 ? 1.282 -6.843 -25.122 1.00 92.81 244 GLY A C 1
ATOM 1762 O O . GLY A 1 244 ? 0.550 -7.693 -25.625 1.00 92.81 244 GLY A O 1
ATOM 1763 N N . HIS A 1 245 ? 2.535 -6.644 -25.543 1.00 94.88 245 HIS A N 1
ATOM 1764 C CA . HIS A 1 245 ? 3.223 -7.566 -26.451 1.00 94.88 245 HIS A CA 1
ATOM 1765 C C . HIS A 1 245 ? 3.904 -8.680 -25.649 1.00 94.88 245 HIS A C 1
ATOM 1767 O O . HIS A 1 245 ? 4.409 -8.458 -24.550 1.00 94.88 245 HIS A O 1
ATOM 1773 N N . ALA A 1 246 ? 3.912 -9.898 -26.189 1.00 93.44 246 ALA A N 1
ATOM 1774 C CA . ALA A 1 246 ? 4.587 -11.019 -25.544 1.00 93.44 246 ALA A CA 1
ATOM 1775 C C . ALA A 1 246 ? 6.117 -10.866 -25.620 1.00 93.44 246 ALA A C 1
ATOM 1777 O O . ALA A 1 246 ? 6.647 -10.178 -26.492 1.00 93.44 246 ALA A O 1
ATOM 1778 N N . SER A 1 247 ? 6.833 -11.544 -24.726 1.00 91.31 247 SER A N 1
ATOM 1779 C CA . SER A 1 247 ? 8.288 -11.697 -24.791 1.00 91.31 247 SER A CA 1
ATOM 1780 C C . SER A 1 247 ? 8.631 -13.164 -25.024 1.00 91.31 247 SER A C 1
ATOM 1782 O O . SER A 1 247 ? 7.934 -14.034 -24.504 1.00 91.31 247 SER A O 1
ATOM 1784 N N . SER A 1 248 ? 9.694 -13.448 -25.781 1.00 87.06 248 SER A N 1
ATOM 1785 C CA . SER A 1 248 ? 10.251 -14.807 -25.874 1.00 87.06 248 SER A CA 1
ATOM 1786 C C . SER A 1 248 ? 10.983 -15.219 -24.595 1.00 87.06 248 SER A C 1
ATOM 1788 O O . SER A 1 248 ? 11.196 -16.406 -24.362 1.00 87.06 248 SER A O 1
ATOM 1790 N N . CYS A 1 249 ? 11.356 -14.254 -23.748 1.00 84.81 249 CYS A N 1
ATOM 1791 C CA . CYS A 1 249 ? 12.097 -14.527 -22.529 1.00 84.81 249 CYS A CA 1
ATOM 1792 C C . CYS A 1 249 ? 11.177 -15.063 -21.416 1.00 84.81 249 CYS A C 1
ATOM 1794 O O . CYS A 1 249 ? 10.167 -14.417 -21.115 1.00 84.81 249 CYS A O 1
ATOM 1796 N N . PRO A 1 250 ? 11.550 -16.155 -20.715 1.00 80.81 250 PRO A N 1
ATOM 1797 C CA . PRO A 1 250 ? 10.808 -16.652 -19.550 1.00 80.81 250 PRO A CA 1
ATOM 1798 C C . PRO A 1 250 ? 10.649 -15.606 -18.438 1.00 80.81 250 PRO A C 1
ATOM 1800 O O . PRO A 1 250 ? 9.654 -15.602 -17.716 1.00 80.81 250 PRO A O 1
ATOM 1803 N N . TYR A 1 251 ? 11.616 -14.688 -18.332 1.00 78.88 251 TYR A N 1
ATOM 1804 C CA . TYR A 1 251 ? 11.570 -13.532 -17.442 1.00 78.88 251 TYR A CA 1
ATOM 1805 C C . TYR A 1 251 ? 11.399 -12.256 -18.276 1.00 78.88 251 TYR A C 1
ATOM 1807 O O . TYR A 1 251 ? 12.390 -11.600 -18.613 1.00 78.88 251 TYR A O 1
ATOM 1815 N N . PRO A 1 252 ? 10.154 -11.879 -18.621 1.00 74.19 252 PRO A N 1
ATOM 1816 C CA . PRO A 1 252 ? 9.896 -10.752 -19.515 1.00 74.19 252 PRO A CA 1
ATOM 1817 C C . PRO A 1 252 ? 10.373 -9.418 -18.931 1.00 74.19 252 PRO A C 1
ATOM 1819 O O . PRO A 1 252 ? 10.652 -8.495 -19.683 1.00 74.19 252 PRO A O 1
ATOM 1822 N N . ILE A 1 253 ? 10.491 -9.305 -17.603 1.00 81.06 253 ILE A N 1
ATOM 1823 C CA . ILE A 1 253 ? 10.990 -8.107 -16.919 1.00 81.06 253 ILE A CA 1
ATOM 1824 C C . ILE A 1 253 ? 12.448 -8.347 -16.520 1.00 81.06 253 ILE A C 1
ATOM 1826 O O . ILE A 1 253 ? 12.704 -9.258 -15.723 1.00 81.06 253 ILE A O 1
ATOM 1830 N N . PRO A 1 254 ? 13.406 -7.515 -16.965 1.00 83.44 254 PRO A N 1
ATOM 1831 C CA . PRO A 1 254 ? 14.820 -7.811 -16.805 1.00 83.44 254 PRO A CA 1
ATOM 1832 C C . PRO A 1 254 ? 15.357 -7.355 -15.445 1.00 83.44 254 PRO A C 1
ATOM 1834 O O . PRO A 1 254 ? 16.310 -6.581 -15.340 1.00 83.44 254 PRO A O 1
ATOM 1837 N N . THR A 1 255 ? 14.697 -7.789 -14.370 1.00 87.12 255 THR A N 1
ATOM 1838 C CA . THR A 1 255 ? 14.995 -7.324 -13.011 1.00 87.12 255 THR A CA 1
ATOM 1839 C C . THR A 1 255 ? 16.428 -7.671 -12.612 1.00 87.12 255 THR A C 1
ATOM 1841 O O . THR A 1 255 ? 17.126 -6.812 -12.085 1.00 87.12 255 THR A O 1
ATOM 1844 N N . PHE A 1 256 ? 16.903 -8.885 -12.904 1.00 89.19 256 PHE A N 1
ATOM 1845 C CA . PHE A 1 256 ? 18.270 -9.300 -12.567 1.00 89.19 256 PHE A CA 1
ATOM 1846 C C . PHE A 1 256 ? 19.327 -8.508 -13.340 1.00 89.19 256 PHE A C 1
ATOM 1848 O O . PHE A 1 256 ? 20.316 -8.079 -12.752 1.00 89.19 256 PHE A O 1
ATOM 1855 N N . LEU A 1 257 ? 19.076 -8.226 -14.620 1.00 91.44 257 LEU A N 1
ATOM 1856 C CA . LEU A 1 257 ? 19.943 -7.382 -15.444 1.00 91.44 257 LEU A CA 1
ATOM 1857 C C . LEU A 1 257 ? 20.000 -5.940 -14.922 1.00 91.44 257 LEU A C 1
ATOM 1859 O O . LEU A 1 257 ? 21.062 -5.331 -14.877 1.00 91.44 257 LEU A O 1
ATOM 1863 N N . GLN A 1 258 ? 18.864 -5.395 -14.486 1.00 92.12 258 GLN A N 1
ATOM 1864 C CA . GLN A 1 258 ? 18.791 -4.034 -13.959 1.00 92.12 258 GLN A CA 1
ATOM 1865 C C . GLN A 1 258 ? 19.459 -3.897 -12.587 1.00 92.12 258 GLN A C 1
ATOM 1867 O O . GLN A 1 258 ? 20.061 -2.865 -12.286 1.00 92.12 258 GLN A O 1
ATOM 1872 N N . ARG A 1 259 ? 19.348 -4.928 -11.741 1.00 90.44 259 ARG A N 1
ATOM 1873 C CA . ARG A 1 259 ? 19.816 -4.905 -10.349 1.00 90.44 259 ARG A CA 1
ATOM 1874 C C . ARG A 1 259 ? 21.332 -4.873 -10.214 1.00 90.44 259 ARG A C 1
ATOM 1876 O O . ARG A 1 259 ? 21.794 -4.438 -9.160 1.00 90.44 259 ARG A O 1
ATOM 1883 N N . THR A 1 260 ? 22.094 -5.218 -11.254 1.00 90.44 260 THR A N 1
ATOM 1884 C CA . THR A 1 260 ? 23.561 -5.090 -11.232 1.00 90.44 260 THR A CA 1
ATOM 1885 C C . THR A 1 260 ? 24.021 -3.658 -10.968 1.00 90.44 260 THR A C 1
ATOM 1887 O O . THR A 1 260 ? 25.120 -3.470 -10.459 1.00 90.44 260 THR A O 1
ATOM 1890 N N . ARG A 1 261 ? 23.177 -2.648 -11.244 1.00 89.19 261 ARG A N 1
ATOM 1891 C CA . ARG A 1 261 ? 23.472 -1.245 -10.907 1.00 89.19 261 ARG A CA 1
ATOM 1892 C C . ARG A 1 261 ? 23.607 -0.978 -9.407 1.00 89.19 261 ARG A C 1
ATOM 1894 O O . ARG A 1 261 ? 24.252 -0.019 -9.007 1.00 89.19 261 ARG A O 1
ATOM 1901 N N . TYR A 1 262 ? 22.961 -1.801 -8.580 1.00 85.88 262 TYR A N 1
ATOM 1902 C CA . TYR A 1 262 ? 22.943 -1.657 -7.121 1.00 85.88 262 TYR A CA 1
ATOM 1903 C C . TYR A 1 262 ? 23.685 -2.781 -6.408 1.00 85.88 262 TYR A C 1
ATOM 1905 O O . TYR A 1 262 ? 24.235 -2.570 -5.334 1.00 85.88 262 TYR A O 1
ATOM 1913 N N . LEU A 1 263 ? 23.647 -3.982 -6.983 1.00 87.69 263 LEU A N 1
ATOM 1914 C CA . LEU A 1 263 ? 24.177 -5.207 -6.405 1.00 87.69 263 LEU A CA 1
ATOM 1915 C C . LEU A 1 263 ? 24.982 -5.927 -7.492 1.00 87.69 263 LEU A C 1
ATOM 1917 O O . LEU A 1 263 ? 24.415 -6.748 -8.217 1.00 87.69 263 LEU A O 1
ATOM 1921 N N . PRO A 1 264 ? 26.279 -5.611 -7.647 1.00 85.62 264 PRO A N 1
ATOM 1922 C CA . PRO A 1 264 ? 27.112 -6.192 -8.700 1.00 85.62 264 PRO A CA 1
ATOM 1923 C C . PRO A 1 264 ? 27.119 -7.727 -8.685 1.00 85.62 264 PRO A C 1
ATOM 1925 O O . PRO A 1 264 ? 27.078 -8.352 -9.745 1.00 85.62 264 PRO A O 1
ATOM 1928 N N . ASP A 1 265 ? 27.055 -8.331 -7.496 1.00 88.50 265 ASP A N 1
ATOM 1929 C CA . ASP A 1 265 ? 27.063 -9.786 -7.295 1.00 88.50 265 ASP A CA 1
ATOM 1930 C C . ASP A 1 265 ? 25.847 -10.494 -7.907 1.00 88.50 265 ASP A C 1
ATOM 1932 O O . ASP A 1 265 ? 25.905 -11.692 -8.175 1.00 88.50 265 ASP A O 1
ATOM 1936 N N . VAL A 1 266 ? 24.765 -9.768 -8.222 1.00 89.31 266 VAL A N 1
ATOM 1937 C CA . VAL A 1 266 ? 23.621 -10.325 -8.965 1.00 89.31 266 VAL A CA 1
ATOM 1938 C C . VAL A 1 266 ? 24.059 -10.914 -10.308 1.00 89.31 266 VAL A C 1
ATOM 1940 O O . VAL A 1 266 ? 23.456 -11.879 -10.764 1.00 89.31 266 VAL A O 1
ATOM 1943 N N . SER A 1 267 ? 25.137 -10.395 -10.907 1.00 89.75 267 SER A N 1
ATOM 1944 C CA . SER A 1 267 ? 25.711 -10.921 -12.153 1.00 89.75 267 SER A CA 1
ATOM 1945 C C . SER A 1 267 ? 26.207 -12.372 -12.063 1.00 89.75 267 SER A C 1
ATOM 1947 O O . SER A 1 267 ? 26.383 -13.018 -13.093 1.00 89.75 267 SER A O 1
ATOM 1949 N N . THR A 1 268 ? 26.404 -12.896 -10.850 1.00 91.88 268 THR A N 1
ATOM 1950 C CA . THR A 1 268 ? 26.864 -14.271 -10.596 1.00 91.88 268 THR A CA 1
ATOM 1951 C C . THR A 1 268 ? 25.727 -15.280 -10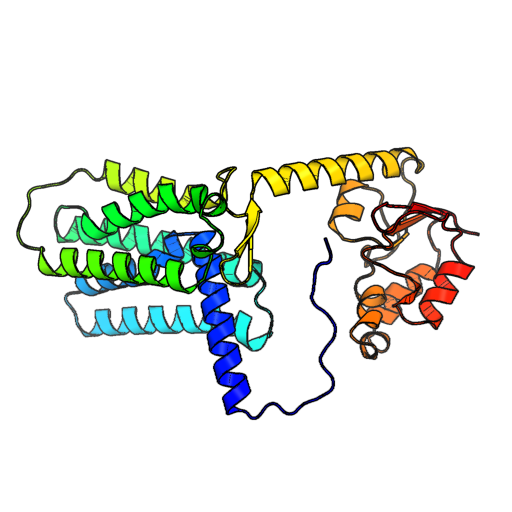.428 1.00 91.88 268 THR A C 1
ATOM 1953 O O . THR A 1 268 ? 25.983 -16.476 -10.329 1.00 91.88 268 THR A O 1
ATOM 1956 N N . LEU A 1 269 ? 24.475 -14.816 -10.380 1.00 91.81 269 LEU A N 1
ATOM 1957 C CA . LEU A 1 269 ? 23.313 -15.671 -10.156 1.00 91.81 269 LEU A CA 1
ATOM 1958 C C . LEU A 1 269 ? 22.862 -16.355 -11.450 1.00 91.81 269 LEU A C 1
ATOM 1960 O O . LEU A 1 269 ? 22.843 -15.731 -12.513 1.00 91.81 269 LEU A O 1
ATOM 1964 N N . ASP A 1 270 ? 22.359 -17.585 -11.336 1.00 91.69 270 ASP A N 1
ATOM 1965 C CA . ASP A 1 270 ? 21.763 -18.308 -12.466 1.00 91.69 270 ASP A CA 1
ATOM 1966 C C . ASP A 1 270 ? 20.649 -17.491 -13.127 1.00 91.69 270 ASP A C 1
ATOM 1968 O O . ASP A 1 270 ? 20.632 -17.342 -14.344 1.00 91.69 270 ASP A O 1
ATOM 1972 N N . SER A 1 271 ? 19.780 -16.841 -12.345 1.00 88.62 271 SER A N 1
ATOM 1973 C CA . SER A 1 271 ? 18.705 -16.003 -12.892 1.00 88.62 271 SER A CA 1
ATOM 1974 C C . SER A 1 271 ? 19.211 -14.800 -13.703 1.00 88.62 271 SER A C 1
ATOM 1976 O O . SER A 1 271 ? 18.512 -14.332 -14.603 1.00 88.62 271 SER A O 1
ATOM 1978 N N . TYR A 1 272 ? 20.420 -14.292 -13.424 1.00 91.50 272 TYR A N 1
ATOM 1979 C CA . TYR A 1 272 ? 21.048 -13.280 -14.277 1.00 91.50 272 TYR A CA 1
ATOM 1980 C C . TYR A 1 272 ? 21.501 -13.898 -15.598 1.00 91.50 272 TYR A C 1
ATOM 1982 O O . TYR A 1 272 ? 21.198 -13.345 -16.655 1.00 91.50 272 TYR A O 1
ATOM 1990 N N . ALA A 1 273 ? 22.174 -15.050 -15.554 1.00 90.25 273 ALA A N 1
ATOM 1991 C CA . ALA A 1 273 ? 22.606 -15.762 -16.753 1.00 90.25 273 ALA A CA 1
ATOM 1992 C C . ALA A 1 273 ? 21.411 -16.159 -17.639 1.00 90.25 273 ALA A C 1
ATOM 1994 O O . ALA A 1 273 ? 21.428 -15.912 -18.843 1.00 90.25 273 ALA A O 1
ATOM 1995 N N . GLU A 1 274 ? 20.334 -16.684 -17.050 1.00 87.62 274 GLU A N 1
ATOM 1996 C CA . GLU A 1 274 ? 19.082 -17.011 -17.739 1.00 87.62 274 GLU A CA 1
ATOM 1997 C C . GLU A 1 274 ? 18.482 -15.802 -18.453 1.00 87.62 274 GLU A C 1
ATOM 1999 O O . GLU A 1 274 ? 18.100 -15.895 -19.617 1.00 87.62 274 GLU A O 1
ATOM 2004 N N . ASN A 1 275 ? 18.425 -14.655 -17.777 1.00 88.75 275 ASN A N 1
ATOM 2005 C CA . ASN A 1 275 ? 17.835 -13.453 -18.347 1.00 88.75 275 ASN A CA 1
ATOM 2006 C C . ASN A 1 275 ? 18.744 -12.792 -19.392 1.00 88.75 275 ASN A C 1
ATOM 2008 O O . ASN A 1 275 ? 18.252 -12.239 -20.372 1.00 88.75 275 ASN A O 1
ATOM 2012 N N . ALA A 1 276 ? 20.064 -12.895 -19.219 1.00 89.94 276 ALA A N 1
ATOM 2013 C CA . ALA A 1 276 ? 21.038 -12.444 -20.202 1.00 89.94 276 ALA A CA 1
ATOM 2014 C C . ALA A 1 276 ? 20.990 -13.286 -21.486 1.00 89.94 276 ALA A C 1
ATOM 2016 O O . ALA A 1 276 ? 21.108 -12.712 -22.563 1.00 89.94 276 ALA A O 1
ATOM 2017 N N . ARG A 1 277 ? 20.755 -14.606 -21.397 1.00 89.31 277 ARG A N 1
ATOM 2018 C CA . ARG A 1 277 ? 20.619 -15.479 -22.579 1.00 89.31 277 ARG A CA 1
ATOM 2019 C C . ARG A 1 277 ? 19.521 -15.023 -23.531 1.00 89.31 277 ARG A C 1
ATOM 2021 O O . ARG A 1 277 ? 19.719 -15.105 -24.732 1.00 89.31 277 ARG A O 1
ATOM 2028 N N . CYS A 1 278 ? 18.427 -14.449 -23.029 1.00 87.00 278 CYS A N 1
ATOM 2029 C CA . CYS A 1 278 ? 17.356 -13.898 -23.871 1.00 87.00 278 CYS A CA 1
ATOM 2030 C C . CYS A 1 278 ? 17.812 -12.757 -24.806 1.00 87.00 278 CYS A C 1
ATOM 2032 O O . CYS A 1 278 ? 17.103 -12.400 -25.746 1.00 87.00 278 CYS A O 1
ATOM 2034 N N . LEU A 1 279 ? 18.978 -12.154 -24.549 1.00 88.25 279 LEU A N 1
ATOM 2035 C CA . LEU A 1 279 ? 19.586 -11.152 -25.429 1.00 88.25 279 LEU A CA 1
ATOM 2036 C C . LEU A 1 279 ? 20.344 -11.776 -26.600 1.00 88.25 279 LEU A C 1
ATOM 2038 O O . LEU A 1 279 ? 20.480 -11.147 -27.652 1.00 88.25 279 LEU A O 1
ATOM 2042 N N . ASP A 1 280 ? 20.844 -12.990 -26.394 1.00 87.12 280 ASP A N 1
ATOM 2043 C CA . ASP A 1 280 ? 21.813 -13.648 -27.259 1.00 87.12 280 ASP A CA 1
ATOM 2044 C C . ASP A 1 280 ? 21.139 -14.772 -28.079 1.00 87.12 280 ASP A C 1
ATOM 2046 O O . ASP A 1 280 ? 21.357 -14.882 -29.287 1.00 87.12 280 ASP A O 1
ATOM 2050 N N . GLU A 1 281 ? 20.260 -15.555 -27.449 1.00 87.56 281 GLU A N 1
ATOM 2051 C CA . GLU A 1 281 ? 19.550 -16.705 -28.017 1.00 87.56 281 GLU A CA 1
ATOM 2052 C C . GLU A 1 281 ? 18.166 -16.287 -28.545 1.00 87.56 281 GLU A C 1
ATOM 2054 O O . GLU A 1 281 ? 17.240 -16.058 -27.772 1.00 87.56 281 GLU A O 1
ATOM 2059 N N . ASP A 1 282 ? 18.036 -16.176 -29.871 1.00 87.00 282 ASP A N 1
ATOM 2060 C CA . ASP A 1 282 ? 16.811 -15.757 -30.582 1.00 87.00 282 ASP A CA 1
ATOM 2061 C C . ASP A 1 282 ? 16.158 -14.458 -30.043 1.00 87.00 282 ASP A C 1
ATOM 2063 O O . ASP A 1 282 ? 15.006 -14.443 -29.588 1.00 87.00 282 ASP A O 1
ATOM 2067 N N . PRO A 1 283 ? 16.892 -13.328 -30.059 1.00 91.50 283 PRO A N 1
ATOM 2068 C CA . PRO A 1 283 ? 16.370 -12.081 -29.532 1.00 91.50 283 PRO A CA 1
ATOM 2069 C C . PRO A 1 283 ? 15.250 -11.539 -30.427 1.00 91.50 283 PRO A C 1
ATOM 2071 O O . PRO A 1 283 ? 15.399 -11.494 -31.656 1.00 91.50 283 PRO A O 1
ATOM 2074 N N . PRO A 1 284 ? 14.149 -11.046 -29.833 1.00 93.81 284 PRO A N 1
ATOM 2075 C CA . PRO A 1 284 ? 13.063 -10.444 -30.584 1.00 93.81 284 PRO A CA 1
ATOM 2076 C C . PRO A 1 284 ? 13.524 -9.307 -31.501 1.00 93.81 284 PRO A C 1
ATOM 2078 O O . PRO A 1 284 ? 14.436 -8.545 -31.193 1.00 93.81 284 PRO A O 1
ATOM 2081 N N . ARG A 1 285 ? 12.820 -9.110 -32.620 1.00 96.06 285 ARG A N 1
ATOM 2082 C CA . ARG A 1 285 ? 13.120 -8.015 -33.561 1.00 96.06 285 ARG A CA 1
ATOM 2083 C C . ARG A 1 285 ? 13.001 -6.620 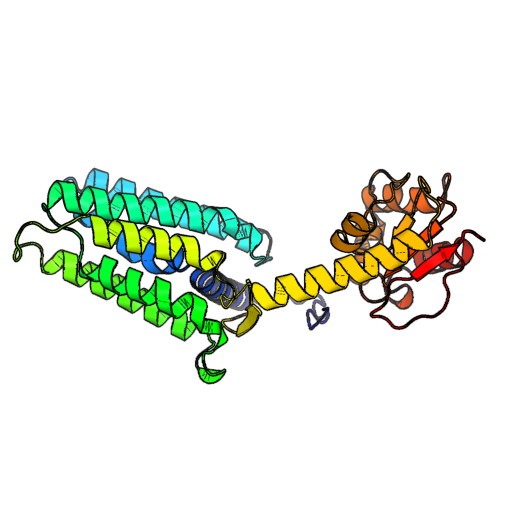-32.930 1.00 96.06 285 ARG A C 1
ATOM 2085 O O . ARG A 1 285 ? 13.599 -5.664 -33.428 1.00 96.06 285 ARG A O 1
ATOM 2092 N N . TYR A 1 286 ? 12.209 -6.492 -31.870 1.00 97.25 286 TYR A N 1
ATOM 2093 C CA . TYR A 1 286 ? 11.934 -5.232 -31.196 1.00 97.25 286 TYR A CA 1
ATOM 2094 C C . TYR A 1 286 ? 12.303 -5.316 -29.721 1.00 97.25 286 TYR A C 1
ATOM 2096 O O . TYR A 1 286 ? 12.078 -6.333 -29.067 1.00 97.25 286 TYR A O 1
ATOM 2104 N N . ALA A 1 287 ? 12.791 -4.204 -29.182 1.00 96.25 287 ALA A N 1
ATOM 2105 C CA . ALA A 1 287 ? 12.917 -4.018 -27.745 1.00 96.25 287 ALA A CA 1
ATOM 2106 C C . ALA A 1 287 ? 12.218 -2.733 -27.306 1.00 96.25 287 ALA A C 1
ATOM 2108 O O . ALA A 1 287 ? 12.044 -1.810 -28.103 1.00 96.25 287 ALA A O 1
ATOM 2109 N N . VAL A 1 288 ? 11.824 -2.658 -26.038 1.00 96.38 288 VAL A N 1
ATOM 2110 C CA . VAL A 1 288 ? 11.306 -1.427 -25.432 1.00 96.38 288 VAL A CA 1
ATOM 2111 C C . VAL A 1 288 ? 12.177 -1.032 -24.254 1.00 96.38 288 VAL A C 1
ATOM 2113 O O . VAL A 1 288 ? 12.288 -1.781 -23.290 1.00 96.38 288 VAL A O 1
ATOM 2116 N N . LEU A 1 289 ? 12.762 0.161 -24.316 1.00 95.69 289 LEU A N 1
ATOM 2117 C CA . LEU A 1 289 ? 13.658 0.703 -23.302 1.00 95.69 289 LEU A CA 1
ATOM 2118 C C . LEU A 1 289 ? 13.004 1.855 -22.535 1.00 95.69 289 LEU A C 1
ATOM 2120 O O . LEU A 1 289 ? 12.597 2.856 -23.129 1.00 95.69 289 LEU A O 1
ATOM 2124 N N . ASN A 1 290 ? 12.989 1.749 -21.207 1.00 94.31 290 ASN A N 1
ATOM 2125 C CA . ASN A 1 290 ? 12.768 2.864 -20.293 1.00 94.31 290 ASN A CA 1
ATOM 2126 C C . ASN A 1 290 ? 14.103 3.264 -19.656 1.00 94.31 290 ASN A C 1
ATOM 2128 O O . ASN A 1 290 ? 14.575 2.607 -18.731 1.00 94.31 290 ASN A O 1
ATOM 2132 N N . ARG A 1 291 ? 14.692 4.379 -20.095 1.00 93.38 291 ARG A N 1
ATOM 2133 C CA . ARG A 1 291 ? 15.991 4.845 -19.575 1.00 93.38 291 ARG A CA 1
ATOM 2134 C C . ARG A 1 291 ? 15.947 5.310 -18.120 1.00 93.38 291 ARG A C 1
ATOM 2136 O O . ARG A 1 291 ? 16.974 5.278 -17.456 1.00 93.38 291 ARG A O 1
ATOM 2143 N N . GLY A 1 292 ? 14.788 5.734 -17.618 1.00 90.94 292 GLY A N 1
ATOM 2144 C CA . GLY A 1 292 ? 14.629 6.111 -16.215 1.00 90.94 292 GLY A CA 1
ATOM 2145 C C . GLY A 1 292 ? 14.645 4.906 -15.270 1.00 90.94 292 GLY A C 1
ATOM 2146 O O . GLY A 1 292 ? 15.071 5.032 -14.123 1.00 90.94 292 GLY A O 1
ATOM 2147 N N . TRP A 1 293 ? 14.198 3.736 -15.736 1.00 90.75 293 TRP A N 1
ATOM 2148 C CA . TRP A 1 293 ? 14.175 2.511 -14.931 1.00 90.75 293 TRP A CA 1
ATOM 2149 C C . TRP A 1 293 ? 15.352 1.563 -15.215 1.00 90.75 293 TRP A C 1
ATOM 2151 O O . TRP A 1 293 ? 15.903 0.983 -14.273 1.00 90.75 293 TRP A O 1
ATOM 2161 N N . PHE A 1 294 ? 15.751 1.446 -16.485 1.00 93.56 294 PHE A N 1
ATOM 2162 C CA . PHE A 1 294 ? 16.876 0.656 -16.987 1.00 93.56 294 PHE A CA 1
ATOM 2163 C C . PHE A 1 294 ? 17.917 1.574 -17.659 1.00 93.56 294 PHE A C 1
ATOM 2165 O O . PHE A 1 294 ? 17.999 1.625 -18.886 1.00 93.56 294 PHE A O 1
ATOM 2172 N N . PRO A 1 295 ? 18.683 2.365 -16.889 1.00 92.31 295 PRO A N 1
ATOM 2173 C CA . PRO A 1 295 ? 19.716 3.241 -17.439 1.00 92.31 295 PRO A CA 1
ATOM 2174 C C . PRO A 1 295 ? 20.935 2.420 -17.901 1.00 92.31 295 PRO A C 1
ATOM 2176 O O . PRO A 1 295 ? 21.668 1.909 -17.051 1.00 92.31 295 PRO A O 1
ATOM 2179 N N . PRO A 1 296 ? 21.229 2.313 -19.216 1.00 90.75 296 PRO A N 1
ATOM 2180 C CA . PRO A 1 296 ? 22.334 1.472 -19.695 1.00 90.75 296 PRO A CA 1
ATOM 2181 C C . PRO A 1 296 ? 23.714 1.910 -19.182 1.00 90.75 296 PRO A C 1
ATOM 2183 O O . PRO A 1 296 ? 24.632 1.105 -19.109 1.00 90.75 296 PRO A O 1
ATOM 2186 N N . ALA A 1 297 ? 23.858 3.175 -18.782 1.00 90.88 297 ALA A N 1
ATOM 2187 C CA . ALA A 1 297 ? 25.099 3.711 -18.230 1.00 90.88 297 ALA A CA 1
ATOM 2188 C C . ALA A 1 297 ? 25.390 3.268 -16.780 1.00 90.88 297 ALA A C 1
ATOM 2190 O O . ALA A 1 297 ? 26.522 3.421 -16.328 1.00 90.88 297 ALA A O 1
ATOM 2191 N N . GLU A 1 298 ? 24.396 2.750 -16.049 1.00 91.50 298 GLU A N 1
ATOM 2192 C CA . GLU A 1 298 ? 24.545 2.374 -14.631 1.00 91.50 298 GLU A CA 1
ATOM 2193 C C . GLU A 1 298 ? 24.553 0.856 -14.403 1.00 91.50 298 GLU A C 1
ATOM 2195 O O . GLU A 1 298 ? 24.870 0.406 -13.306 1.00 91.50 298 GLU A O 1
ATOM 2200 N N . ILE A 1 299 ? 24.189 0.055 -15.406 1.00 92.25 299 ILE A N 1
ATOM 2201 C CA . ILE A 1 299 ? 24.235 -1.412 -15.320 1.00 92.25 299 ILE A CA 1
ATOM 2202 C C . ILE A 1 299 ? 25.653 -1.937 -15.591 1.00 92.25 299 ILE A C 1
ATOM 2204 O O . ILE A 1 299 ? 26.581 -1.174 -15.872 1.00 92.25 299 ILE A O 1
ATOM 2208 N N . ASP A 1 300 ? 25.829 -3.261 -15.521 1.00 90.94 300 ASP A N 1
ATOM 2209 C CA . ASP A 1 300 ? 27.099 -3.887 -15.886 1.00 90.94 300 ASP A CA 1
ATOM 2210 C C . ASP A 1 300 ? 27.549 -3.456 -17.298 1.00 90.94 300 ASP A C 1
ATOM 2212 O O . ASP A 1 300 ? 26.780 -3.485 -18.263 1.00 90.94 300 ASP A O 1
ATOM 2216 N N . ARG A 1 301 ? 28.819 -3.058 -17.437 1.00 91.56 301 ARG A N 1
ATOM 2217 C CA . ARG A 1 301 ? 29.333 -2.494 -18.695 1.00 91.56 301 ARG A CA 1
ATOM 2218 C C . ARG A 1 301 ? 29.355 -3.517 -19.825 1.00 91.56 301 ARG A C 1
ATOM 2220 O O . ARG A 1 301 ? 29.204 -3.136 -20.985 1.00 91.56 301 ARG A O 1
ATOM 2227 N N . ALA A 1 302 ? 29.597 -4.793 -19.522 1.00 91.38 302 ALA A N 1
ATOM 2228 C CA . ALA A 1 302 ? 29.588 -5.830 -20.547 1.00 91.38 302 ALA A CA 1
ATOM 2229 C C . ALA A 1 302 ? 28.158 -6.079 -21.043 1.00 91.38 302 ALA A C 1
ATOM 2231 O O . ALA A 1 302 ? 27.938 -6.175 -22.248 1.00 91.38 302 ALA A O 1
ATOM 2232 N N . LEU A 1 303 ? 27.178 -6.095 -20.140 1.00 92.38 303 LEU A N 1
ATOM 2233 C CA . LEU A 1 303 ? 25.759 -6.130 -20.477 1.00 92.38 303 LEU A CA 1
ATOM 2234 C C . LEU A 1 303 ? 25.317 -4.925 -21.321 1.00 92.38 303 LEU A C 1
ATOM 2236 O O . LEU A 1 303 ? 24.699 -5.127 -22.363 1.00 92.38 303 LEU A O 1
ATOM 2240 N N . ALA A 1 304 ? 25.657 -3.698 -20.920 1.00 93.62 304 ALA A N 1
ATOM 2241 C CA . ALA A 1 304 ? 25.296 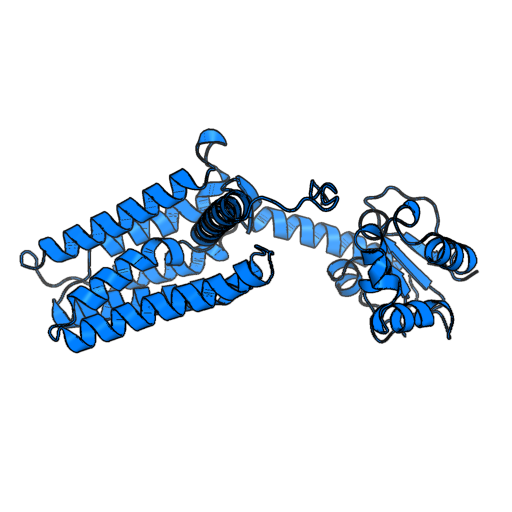-2.492 -21.667 1.00 93.62 304 ALA A CA 1
ATOM 2242 C C . ALA A 1 304 ? 25.800 -2.549 -23.117 1.00 93.62 304 ALA A C 1
ATOM 2244 O O . ALA A 1 304 ? 25.020 -2.370 -24.051 1.00 93.62 304 ALA A O 1
ATOM 2245 N N . ARG A 1 305 ? 27.076 -2.917 -23.311 1.00 94.25 305 ARG A N 1
ATOM 2246 C CA . ARG A 1 305 ? 27.661 -3.092 -24.649 1.00 94.25 305 ARG A CA 1
ATOM 2247 C C . ARG A 1 305 ? 26.958 -4.168 -25.470 1.00 94.25 305 ARG A C 1
ATOM 2249 O O . ARG A 1 305 ? 26.776 -3.977 -26.666 1.00 94.25 305 ARG A O 1
ATOM 2256 N N . ARG A 1 306 ? 26.558 -5.287 -24.855 1.00 93.06 306 ARG A N 1
ATOM 2257 C CA . ARG A 1 306 ? 25.789 -6.336 -25.549 1.00 93.06 306 ARG A CA 1
ATOM 2258 C C . ARG A 1 306 ? 24.442 -5.807 -26.037 1.00 93.06 306 ARG A C 1
ATOM 2260 O O . ARG A 1 306 ? 24.091 -6.025 -27.192 1.00 93.06 306 ARG A O 1
ATOM 2267 N N . ILE A 1 307 ? 23.726 -5.061 -25.196 1.00 94.50 307 ILE A N 1
ATOM 2268 C CA . ILE A 1 307 ? 22.442 -4.450 -25.568 1.00 94.50 307 ILE A CA 1
ATOM 2269 C C . ILE A 1 307 ? 22.631 -3.454 -26.719 1.00 94.50 307 ILE A C 1
ATOM 2271 O O . ILE A 1 307 ? 21.901 -3.528 -27.704 1.00 94.50 307 ILE A O 1
ATOM 2275 N N . GLU A 1 308 ? 23.627 -2.568 -26.636 1.00 94.56 308 GLU A N 1
ATOM 2276 C CA . GLU A 1 308 ? 23.934 -1.572 -27.678 1.00 94.56 308 GLU A CA 1
ATOM 2277 C C . GLU A 1 308 ? 24.370 -2.204 -29.008 1.00 94.56 308 GLU A C 1
ATOM 2279 O O . GLU A 1 308 ? 24.011 -1.717 -30.083 1.00 94.56 308 GLU A O 1
ATOM 2284 N N . ALA A 1 309 ? 25.123 -3.305 -28.944 1.00 94.62 309 ALA A N 1
ATOM 2285 C CA . ALA A 1 309 ? 25.533 -4.068 -30.117 1.00 94.62 309 ALA A CA 1
ATOM 2286 C C . ALA A 1 309 ? 24.356 -4.793 -30.782 1.00 94.62 309 ALA A C 1
ATOM 2288 O O . ALA A 1 309 ? 24.405 -5.051 -31.984 1.00 94.62 309 ALA A O 1
ATOM 2289 N N . ARG A 1 310 ? 23.304 -5.123 -30.021 1.00 95.25 310 ARG A N 1
ATOM 2290 C CA . ARG A 1 310 ? 22.173 -5.914 -30.514 1.00 95.25 310 ARG A CA 1
ATOM 2291 C C . ARG A 1 310 ? 20.997 -5.068 -30.976 1.00 95.25 310 ARG A C 1
ATOM 2293 O O . ARG A 1 310 ? 20.385 -5.387 -31.992 1.00 95.25 310 ARG A O 1
ATOM 2300 N N . TYR A 1 311 ? 20.702 -3.987 -30.265 1.00 96.81 311 TYR A N 1
ATOM 2301 C CA . TYR A 1 311 ? 19.558 -3.127 -30.530 1.00 96.81 311 TYR A CA 1
ATOM 2302 C C . TYR A 1 311 ? 19.990 -1.696 -30.842 1.00 96.81 311 TYR A C 1
ATOM 2304 O O . TYR A 1 311 ? 20.778 -1.081 -30.126 1.00 96.81 311 TYR A O 1
ATOM 2312 N N . ASP A 1 312 ? 19.419 -1.133 -31.900 1.00 97.19 312 ASP A N 1
ATOM 2313 C CA . ASP A 1 312 ? 19.470 0.292 -32.182 1.00 97.19 312 ASP A CA 1
ATOM 2314 C C . ASP A 1 312 ? 18.307 1.002 -31.474 1.00 97.19 312 ASP A C 1
ATOM 2316 O O . ASP A 1 312 ? 17.133 0.827 -31.820 1.00 97.19 312 ASP A O 1
ATOM 2320 N N . CYS A 1 313 ? 18.640 1.762 -30.429 1.00 95.88 313 CYS A N 1
ATOM 2321 C CA . CYS A 1 313 ? 17.696 2.485 -29.584 1.00 95.88 313 CYS A CA 1
ATOM 2322 C C . CYS A 1 313 ? 17.845 3.999 -29.799 1.00 95.88 313 CYS A C 1
ATOM 2324 O O . CYS A 1 313 ? 18.816 4.580 -29.300 1.00 95.88 313 CYS A O 1
ATOM 2326 N N . PRO A 1 314 ? 16.878 4.690 -30.433 1.00 94.25 314 PRO A N 1
ATOM 2327 C CA . PRO A 1 314 ? 17.004 6.119 -30.689 1.00 94.25 314 PRO A CA 1
ATOM 2328 C C . PRO A 1 314 ? 17.112 6.935 -29.387 1.00 94.25 314 PRO A C 1
ATOM 2330 O O . PRO A 1 314 ? 16.602 6.522 -28.328 1.00 94.25 314 PRO A O 1
ATOM 2333 N N . PRO A 1 315 ? 17.777 8.103 -29.428 1.00 90.38 315 PRO A N 1
ATOM 2334 C CA . PRO A 1 315 ? 17.883 8.977 -28.270 1.00 90.38 315 PRO A CA 1
ATOM 2335 C C . PRO A 1 315 ? 16.496 9.486 -27.861 1.00 90.38 315 PRO A C 1
ATOM 2337 O O . PRO A 1 315 ? 15.673 9.852 -28.698 1.00 90.38 315 PRO A O 1
ATOM 2340 N N . ALA A 1 316 ? 16.227 9.503 -26.557 1.00 88.44 316 ALA A N 1
ATOM 2341 C CA . ALA A 1 316 ? 15.007 10.069 -25.992 1.00 88.44 316 ALA A CA 1
ATOM 2342 C C . ALA A 1 316 ? 15.244 10.519 -24.542 1.00 88.44 316 ALA A C 1
ATOM 2344 O O . ALA A 1 316 ? 16.140 9.975 -23.887 1.00 88.44 316 ALA A O 1
ATOM 2345 N N . PRO A 1 317 ? 14.430 11.455 -24.018 1.00 89.38 317 PRO A N 1
ATOM 2346 C CA . PRO A 1 317 ? 14.457 11.823 -22.605 1.00 89.38 317 PRO A CA 1
ATOM 2347 C C . PRO A 1 317 ? 14.249 10.616 -21.682 1.00 89.38 317 PRO A C 1
ATOM 2349 O O . PRO A 1 317 ? 13.537 9.675 -22.032 1.00 89.38 317 PRO A O 1
ATOM 2352 N N . VAL A 1 318 ? 14.807 10.680 -20.468 1.00 87.50 318 VAL A N 1
ATOM 2353 C CA . VAL A 1 318 ? 14.731 9.600 -19.459 1.00 87.50 318 VAL A CA 1
ATOM 2354 C C . VAL A 1 318 ? 13.305 9.223 -19.048 1.00 87.50 318 VAL A C 1
ATOM 2356 O O . VAL A 1 318 ? 13.079 8.137 -18.530 1.00 87.50 318 VAL A O 1
ATOM 2359 N N . THR A 1 319 ? 12.340 10.111 -19.275 1.00 82.44 319 THR A N 1
ATOM 2360 C CA . THR A 1 319 ? 10.927 9.930 -18.925 1.00 82.44 319 THR A CA 1
ATOM 2361 C C . THR A 1 319 ? 10.110 9.210 -19.996 1.00 82.44 319 THR A C 1
ATOM 2363 O O . THR A 1 319 ? 8.925 8.971 -19.779 1.00 82.44 319 THR A O 1
ATOM 2366 N N . ARG A 1 320 ? 10.696 8.888 -21.158 1.00 86.94 320 ARG A N 1
ATOM 2367 C CA . ARG A 1 320 ? 9.964 8.350 -22.310 1.00 86.94 320 ARG A CA 1
ATOM 2368 C C . ARG A 1 320 ? 10.394 6.924 -22.642 1.00 86.94 320 ARG A C 1
ATOM 2370 O O . ARG A 1 320 ? 11.585 6.630 -22.725 1.00 86.94 320 ARG A O 1
ATOM 2377 N N . LEU A 1 321 ? 9.407 6.076 -22.925 1.00 93.88 321 LEU A N 1
ATOM 2378 C CA . LEU A 1 321 ? 9.617 4.750 -23.501 1.00 93.88 321 LEU A CA 1
ATOM 2379 C C . LEU A 1 321 ? 10.118 4.843 -24.943 1.00 93.88 321 LEU A C 1
ATOM 2381 O O . LEU A 1 321 ? 9.643 5.663 -25.736 1.00 93.88 321 LEU A O 1
ATOM 2385 N N . VAL A 1 322 ? 11.053 3.966 -25.292 1.00 95.19 322 VAL A N 1
ATOM 2386 C CA . VAL A 1 322 ? 11.685 3.925 -26.610 1.00 95.19 322 VAL A CA 1
ATOM 2387 C C . VAL A 1 322 ? 11.539 2.553 -27.231 1.00 95.19 322 VAL A C 1
ATOM 2389 O O . VAL A 1 322 ? 11.907 1.563 -26.618 1.00 95.19 322 VAL A O 1
ATOM 2392 N N . VAL A 1 323 ? 11.050 2.512 -28.471 1.00 96.94 323 VAL A N 1
ATOM 2393 C CA . VAL A 1 323 ? 11.098 1.308 -29.303 1.00 96.94 323 VAL A CA 1
ATOM 2394 C C . VAL A 1 323 ? 12.469 1.238 -29.960 1.00 96.94 323 VAL A C 1
ATOM 2396 O O . VAL A 1 323 ? 12.843 2.144 -30.705 1.00 96.94 323 VAL A O 1
ATOM 2399 N N . CYS A 1 324 ? 13.193 0.163 -29.690 1.00 97.12 324 CYS A N 1
ATOM 2400 C CA . CYS A 1 324 ? 14.445 -0.179 -30.339 1.00 97.12 324 CYS A CA 1
ATOM 2401 C C . CYS A 1 324 ? 14.218 -1.268 -31.386 1.00 97.12 324 CYS A C 1
ATOM 2403 O O . CYS A 1 324 ? 13.255 -2.039 -31.306 1.00 97.12 324 CYS A O 1
ATOM 2405 N N . ARG A 1 325 ? 15.122 -1.350 -32.358 1.00 97.38 325 ARG A N 1
ATOM 2406 C CA . ARG A 1 325 ? 15.098 -2.381 -33.400 1.00 97.38 325 ARG A CA 1
ATOM 2407 C C . ARG A 1 325 ? 16.363 -3.209 -33.339 1.00 97.38 325 ARG A C 1
ATOM 2409 O O . ARG A 1 325 ? 17.429 -2.667 -33.072 1.00 97.38 325 ARG A O 1
ATOM 2416 N N . LEU A 1 326 ? 16.234 -4.504 -33.578 1.00 96.50 326 LEU A N 1
ATOM 2417 C CA . LEU A 1 326 ? 17.383 -5.377 -33.759 1.00 96.50 326 LEU A CA 1
ATOM 2418 C C . LEU A 1 326 ? 18.243 -4.849 -34.919 1.00 96.50 326 LEU A C 1
ATOM 2420 O O . LEU A 1 326 ? 17.689 -4.470 -35.956 1.00 96.50 326 LEU A O 1
ATOM 2424 N N . ARG A 1 327 ? 19.558 -4.779 -34.704 1.00 94.56 327 ARG A N 1
ATOM 2425 C CA . ARG A 1 327 ? 20.546 -4.421 -35.731 1.00 94.56 327 ARG A CA 1
ATOM 2426 C C . ARG A 1 327 ? 20.742 -5.546 -36.740 1.00 94.56 327 ARG A C 1
ATOM 2428 O O . ARG A 1 327 ? 20.655 -6.728 -36.330 1.00 94.56 327 ARG A O 1
#

Sequence (327 aa):
MGAGYAADQPGFAVPAGRAAREIVARSADFLADRAVLSPVLLVLPAALLLLLACQEDRRRRTAWAALAVAAGVVGLGAVVVQGNWFAYHAAALPVGAAAVWGLAVARWYGVRGRVPAGLVGVSGVLAVLAPLYSLAPSGLQRSSVVWVWGGIALGAALLDVRGAGRGGPGSRVPAALVGVGLAAVAVWPSAPHLMDRGKVGETNSAYLRVSEEKAGAAAEVRRRLPDGALVQYFAFGDEAYFIGHASSCPYPIPTFLQRTRYLPDVSTLDSYAENARCLDEDPPRYAVLNRGWFPPAEIDRALARRIEARYDCPPAPVTRLVVCRLR

Organism: NCBI:txid3074435

Secondary structure (DSSP, 8-state):
---------S-----HHHHHHHHHHHHHHHHHHHHHH-HHHHTHHHHHHHHHHT---HHHHHHHHHHHHHHHHHHHHHHHHTT---GGGGTHHHHHHHHHHHHHHHHHHHHHSS--HHHHHHHHHHHHHGGGGGGS-TTT-SHHHHHHHHHHHHHHHHHHHHTTTS-----SHHHHHHHHHHHHGGG-TTSEEEEETTEEEEEHHHHHHHHHHHHHHHHHHHTTSPTT--EEEES-HHHHHHH----SSSS-S-HHHHHTTT-GGGGGSHHHHHHHHHHHSS--SEEEEETTTS-TTTS-HHHHHHHHHHEE-----TTSEEEEEE-

Radius of gyration: 25.36 Å; chains: 1; bounding box: 60×39×70 Å

pLDDT: mean 89.21, std 13.55, range [29.03, 98.56]

Foldseek 3Di:
DDPDPDDDCDDDPDPVVNVVVVLVLQLLLLLLQLCLLFVLSLLLVLLLLLVLLLDPDPVVSVVSVVVVVVVVCVLSVQCSVVVHSDNVSNVCVSVVSLVSNVCSQVSNCVRQLEGLCLLLVLLQVSLVVSLVLLVDPPVCQASVNSNVSSVSNNVSSVCSSVVRPDDDHYDCVSSVVSSVSSVCLNVRQSHAPDDGRSDRPDGNVRVVVVLVVLLVLLVVVLVVDDPQFAEQEQDDPSSCVSVPHHHPQPCSYLCLQQCCLPVVCSCVDPSNVSSLVCLVPPPTQKYKHQCLRRPLVRTDVVSSVSCVQFWDWDDDDNHHITIIGGD